Protein AF-A0A0A0BML0-F1 (afdb_monomer)

Sequence (213 aa):
PGTPSGPGASTGAGLATAAAASAPDTDTATADAGRHRRRRRRWLRGVGIATVTLLVLGLGASTVYLYRTTTAWQDRADTYLADARGIGGELATTRAELAGTEAELEGVRSQLATAQARIVELADEKAQLGDDREVQRQLADYQERVSDAAGQVALALDQCVQGQQQLIGYLESTVTDAAQYDPAELERFRTDVEALCQAATEANIALQRELSR

Radius of gyration: 74.45 Å; Cα contacts (8 Å, |Δi|>4): 33; chains: 1; bounding box: 112×28×213 Å

Secondary structure (DSSP, 8-state):
---------------------------SHHHHHHHHHHHHHHHHHHHHHHHHHHHHHHHHHHHHHHHHHHHHHHHHHHHHHHHHHHHHHHHHHHHHHHHHHHHHHHHHHHHHHHHHHHHHHHHHHHHHHHHHHHHHHHHHHHHHHHHHHHHHHHHHHHHHHHHHHHHHHHHHHHHHS-----HHHHHHHHHHHHHHHHHHHHHHHHHHHHHT-

Organism: NCBI:txid947969

Mean predicted aligned error: 18.46 Å

Structure (mmCIF, N/CA/C/O backbone):
data_AF-A0A0A0BML0-F1
#
_entry.id   AF-A0A0A0BML0-F1
#
loop_
_atom_site.group_PDB
_atom_site.id
_atom_site.type_symbol
_atom_site.label_atom_id
_atom_site.label_alt_id
_atom_site.label_comp_id
_atom_site.label_asym_id
_atom_site.label_entity_id
_atom_site.label_seq_id
_atom_site.pdbx_PDB_ins_code
_atom_site.Cartn_x
_atom_site.Cartn_y
_atom_site.Cartn_z
_atom_site.occupancy
_atom_site.B_iso_or_equiv
_atom_site.auth_seq_id
_atom_site.auth_comp_id
_atom_site.auth_asym_id
_atom_site.auth_atom_id
_atom_site.pdbx_PDB_model_num
ATOM 1 N N . PRO A 1 1 ? 0.141 2.810 -77.877 1.00 47.41 1 PRO A N 1
ATOM 2 C CA . PRO A 1 1 ? 0.302 4.278 -77.737 1.00 47.41 1 PRO A CA 1
ATOM 3 C C . PRO A 1 1 ? 1.793 4.641 -77.849 1.00 47.41 1 PRO A C 1
ATOM 5 O O . PRO A 1 1 ? 2.524 4.560 -76.876 1.00 47.41 1 PRO A O 1
ATOM 8 N N . GLY A 1 2 ? 2.359 4.780 -79.041 1.00 48.34 2 GLY A N 1
ATOM 9 C CA . GLY A 1 2 ? 2.090 5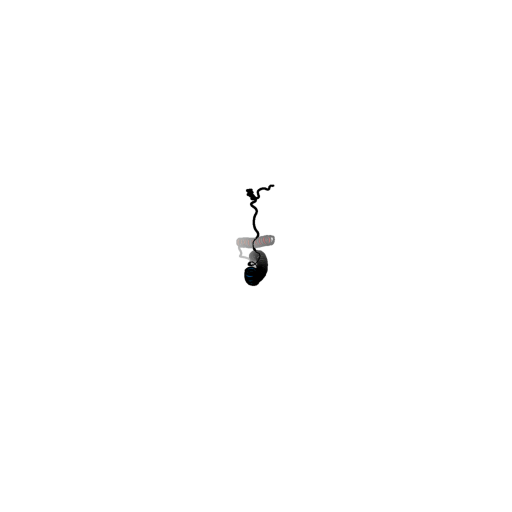.867 -79.976 1.00 48.34 2 GLY A CA 1
ATOM 10 C C . GLY A 1 2 ? 3.438 6.540 -80.265 1.00 48.34 2 GLY A C 1
ATOM 11 O O . GLY A 1 2 ? 3.826 7.466 -79.567 1.00 48.34 2 GLY A O 1
ATOM 12 N N . THR A 1 3 ? 4.183 6.007 -81.237 1.00 52.66 3 THR A N 1
ATOM 13 C CA . THR A 1 3 ? 5.167 6.767 -82.040 1.00 52.66 3 THR A CA 1
ATOM 14 C C . THR A 1 3 ? 4.396 7.837 -82.846 1.00 52.66 3 THR A C 1
ATOM 16 O O . THR A 1 3 ? 3.182 7.649 -82.987 1.00 52.66 3 THR A O 1
ATOM 19 N N . PRO A 1 4 ? 4.985 8.932 -83.395 1.00 56.31 4 PRO A N 1
ATOM 20 C CA . PRO A 1 4 ? 6.268 8.982 -84.126 1.00 56.31 4 PRO A CA 1
ATOM 21 C C . PRO A 1 4 ? 7.058 10.309 -83.959 1.00 56.31 4 PRO A C 1
ATOM 23 O O . PRO A 1 4 ? 6.596 11.258 -83.339 1.00 56.31 4 PRO A O 1
ATOM 26 N N . SER A 1 5 ? 8.296 10.443 -84.439 1.00 48.66 5 SER A N 1
ATOM 27 C CA . SER A 1 5 ? 8.663 11.133 -85.703 1.00 48.66 5 SER A CA 1
ATOM 28 C C . SER A 1 5 ? 10.074 11.702 -85.462 1.00 48.66 5 SER A C 1
ATOM 30 O O . SER A 1 5 ? 10.346 12.140 -84.353 1.00 48.66 5 SER A O 1
ATOM 32 N N . GLY A 1 6 ? 11.045 11.778 -86.361 1.00 39.88 6 GLY A N 1
ATOM 33 C CA . GLY A 1 6 ? 11.171 11.468 -87.774 1.00 39.88 6 GLY A CA 1
ATOM 34 C C . GLY A 1 6 ? 12.626 11.803 -88.184 1.00 39.88 6 GLY A C 1
ATOM 35 O O . GLY A 1 6 ? 13.313 12.524 -87.456 1.00 39.88 6 GLY A O 1
ATOM 36 N N . PRO A 1 7 ? 13.129 11.249 -89.298 1.00 52.22 7 PRO A N 1
ATOM 37 C CA . PRO A 1 7 ? 14.536 11.276 -89.684 1.00 52.22 7 PRO A CA 1
ATOM 38 C C . PRO A 1 7 ? 14.851 12.447 -90.628 1.00 52.22 7 PRO A C 1
ATOM 40 O O . PRO A 1 7 ? 14.083 12.748 -91.537 1.00 52.22 7 PRO A O 1
ATOM 43 N N . GLY A 1 8 ? 16.006 13.087 -90.442 1.00 40.59 8 GLY A N 1
ATOM 44 C CA . GLY A 1 8 ? 16.503 14.149 -91.320 1.00 40.59 8 GLY A CA 1
ATOM 45 C C . GLY A 1 8 ? 17.635 13.659 -92.215 1.00 40.59 8 GLY A C 1
ATOM 46 O O . GLY A 1 8 ? 18.800 13.899 -91.914 1.00 40.59 8 GLY A O 1
ATOM 47 N N . ALA A 1 9 ? 17.292 12.971 -93.303 1.00 44.12 9 ALA A N 1
ATOM 48 C CA . ALA A 1 9 ? 18.168 12.802 -94.456 1.00 44.12 9 ALA A CA 1
ATOM 49 C C . ALA A 1 9 ? 17.772 13.849 -95.505 1.00 44.12 9 ALA A C 1
ATOM 51 O O . ALA A 1 9 ? 16.617 13.881 -95.926 1.00 44.12 9 ALA A O 1
ATOM 52 N N . SER A 1 10 ? 18.711 14.689 -95.940 1.00 47.06 10 SER A N 1
ATOM 53 C CA . SER A 1 10 ? 18.547 15.507 -97.143 1.00 47.06 10 SER A CA 1
ATOM 54 C C . SER A 1 10 ? 19.699 15.250 -98.107 1.00 47.06 10 SER A C 1
ATOM 56 O O . SER A 1 10 ? 20.839 15.681 -97.950 1.00 47.06 10 SER A O 1
ATOM 58 N N . THR A 1 11 ? 19.337 14.468 -99.114 1.00 39.94 11 THR A N 1
ATOM 59 C CA . THR A 1 11 ? 20.067 14.139 -100.326 1.00 39.94 11 THR A CA 1
ATOM 60 C C . THR A 1 11 ? 20.034 15.350 -101.257 1.00 39.94 11 THR A C 1
ATOM 62 O O . THR A 1 11 ? 18.959 15.782 -101.667 1.00 39.94 11 THR A O 1
ATOM 65 N N . GLY A 1 12 ? 21.198 15.892 -101.609 1.00 40.69 12 GLY A N 1
ATOM 66 C CA . GLY A 1 12 ? 21.355 16.871 -102.685 1.00 40.69 12 GLY A CA 1
ATOM 67 C C . GLY A 1 12 ? 22.125 16.242 -103.838 1.00 40.69 12 GLY A C 1
ATOM 68 O O . GLY A 1 12 ? 23.350 16.202 -103.807 1.00 40.69 12 GLY A O 1
ATOM 69 N N . ALA A 1 13 ? 21.403 15.723 -104.832 1.00 38.00 13 ALA A N 1
ATOM 70 C CA . ALA A 1 13 ? 21.958 15.271 -106.101 1.00 38.00 13 ALA A CA 1
ATOM 71 C C . ALA A 1 13 ? 21.842 16.406 -107.129 1.00 38.00 13 ALA A C 1
ATOM 73 O O . ALA A 1 13 ? 20.739 16.835 -107.458 1.00 38.00 13 ALA A O 1
ATOM 74 N N . GLY A 1 14 ? 22.981 16.875 -107.636 1.00 40.72 14 GLY A N 1
ATOM 75 C CA . GLY A 1 14 ? 23.079 17.774 -108.783 1.00 40.72 14 GLY A CA 1
ATOM 76 C C . GLY A 1 14 ? 24.085 17.200 -109.774 1.00 40.72 14 GLY A C 1
ATOM 77 O O . GLY A 1 14 ? 25.282 17.181 -109.503 1.00 40.72 14 GLY A O 1
ATOM 78 N N . LEU A 1 15 ? 23.573 16.676 -110.887 1.00 42.38 15 LEU A N 1
ATOM 79 C CA . LEU A 1 15 ? 24.325 16.217 -112.055 1.00 42.38 15 LEU A CA 1
ATOM 80 C C . LEU A 1 15 ? 24.952 17.401 -112.800 1.00 42.38 15 LEU A C 1
ATOM 82 O O . LEU A 1 15 ? 24.238 18.356 -113.090 1.00 42.38 15 LEU A O 1
ATOM 86 N N . ALA A 1 16 ? 26.214 17.270 -113.220 1.00 38.81 16 ALA A N 1
ATOM 87 C CA . ALA A 1 16 ? 26.697 17.806 -114.497 1.00 38.81 16 ALA A CA 1
ATOM 88 C C . ALA A 1 16 ? 28.097 17.265 -114.861 1.00 38.81 16 ALA A C 1
ATOM 90 O O . ALA A 1 16 ? 29.104 17.635 -114.270 1.00 38.81 16 ALA A O 1
ATOM 91 N N . THR A 1 17 ? 28.091 16.425 -115.897 1.00 42.03 17 THR A N 1
ATOM 92 C CA . THR A 1 17 ? 28.987 16.469 -117.066 1.00 42.03 17 THR A CA 1
ATOM 93 C C . THR A 1 17 ? 30.457 16.057 -116.918 1.00 42.03 17 THR A C 1
ATOM 95 O O . THR A 1 17 ? 31.302 16.746 -116.357 1.00 42.03 17 THR A O 1
ATOM 98 N N . ALA A 1 18 ? 30.757 14.926 -117.563 1.00 40.25 18 ALA A N 1
ATOM 99 C CA . ALA A 1 18 ? 32.086 14.417 -117.845 1.00 40.25 18 ALA A CA 1
ATOM 100 C C . ALA A 1 18 ? 32.871 15.348 -118.784 1.00 40.25 18 ALA A C 1
ATOM 102 O O . ALA A 1 18 ? 32.402 15.687 -119.870 1.00 40.25 18 ALA A O 1
ATOM 103 N N . ALA A 1 19 ? 34.103 15.666 -118.391 1.00 39.72 19 ALA A N 1
ATOM 104 C CA . ALA A 1 19 ? 35.158 16.120 -119.282 1.00 39.72 19 ALA A CA 1
ATOM 105 C C . ALA A 1 19 ? 36.378 15.223 -119.041 1.00 39.72 19 ALA A C 1
ATOM 107 O O . ALA A 1 19 ? 36.942 15.181 -117.949 1.00 39.72 19 ALA A O 1
ATOM 108 N N . ALA A 1 20 ? 36.723 14.445 -120.062 1.00 42.28 20 ALA A N 1
ATOM 109 C CA . ALA A 1 20 ? 37.958 13.688 -120.126 1.00 42.28 20 ALA A CA 1
ATOM 110 C C . ALA A 1 20 ? 39.157 14.645 -120.122 1.00 42.28 20 ALA A C 1
ATOM 112 O O . ALA A 1 20 ? 39.119 15.644 -120.836 1.00 42.28 20 ALA A O 1
ATOM 113 N N . ALA A 1 21 ? 40.211 14.311 -119.374 1.00 39.31 21 ALA A N 1
ATOM 114 C CA . ALA A 1 21 ? 41.584 14.218 -119.880 1.00 39.31 21 ALA A CA 1
ATOM 115 C C . ALA A 1 21 ? 42.611 14.160 -118.734 1.00 39.31 21 ALA A C 1
ATOM 117 O O . ALA A 1 21 ? 42.537 14.913 -117.768 1.00 39.31 21 ALA A O 1
ATOM 118 N N . SER A 1 22 ? 43.616 13.312 -118.960 1.00 42.50 22 SER A N 1
ATOM 119 C CA . SER A 1 22 ? 44.992 13.428 -118.462 1.00 42.50 22 SER A CA 1
ATOM 120 C C . SER A 1 22 ? 45.279 12.976 -117.029 1.00 42.50 22 SER A C 1
ATOM 122 O O . SER A 1 22 ? 45.074 13.693 -116.056 1.00 42.50 22 SER A O 1
ATOM 124 N N . ALA A 1 23 ? 45.880 11.788 -116.939 1.00 53.78 23 ALA A N 1
ATOM 125 C CA . ALA A 1 23 ? 46.749 11.407 -115.836 1.00 53.78 23 ALA A CA 1
ATOM 126 C C . ALA A 1 23 ? 48.014 12.286 -115.823 1.00 53.78 23 ALA A C 1
ATOM 128 O O . ALA A 1 23 ? 48.617 12.486 -116.880 1.00 53.78 23 ALA A O 1
ATOM 129 N N . PRO A 1 24 ? 48.447 12.730 -114.633 1.00 50.50 24 PRO A N 1
ATOM 130 C CA . PRO A 1 24 ? 49.864 12.883 -114.355 1.00 50.50 24 PRO A CA 1
ATOM 131 C C . PRO A 1 24 ? 50.265 12.141 -113.071 1.00 50.50 24 PRO A C 1
ATOM 133 O O . PRO A 1 24 ? 49.656 12.286 -112.012 1.00 50.50 24 PRO A O 1
ATOM 136 N N . ASP A 1 25 ? 51.312 11.338 -113.215 1.00 48.00 25 ASP A N 1
ATOM 137 C CA . ASP A 1 25 ? 52.417 11.164 -112.275 1.00 48.00 25 ASP A CA 1
ATOM 138 C C . ASP A 1 25 ? 52.070 10.976 -110.791 1.00 48.00 25 ASP A C 1
ATOM 140 O O . ASP A 1 25 ? 52.152 11.863 -109.936 1.00 48.00 25 ASP A O 1
ATOM 144 N N . THR A 1 26 ? 51.802 9.716 -110.463 1.00 53.41 26 THR A N 1
ATOM 145 C CA . THR A 1 26 ? 52.057 9.148 -109.143 1.00 53.41 26 THR A CA 1
ATOM 146 C C . THR A 1 26 ? 53.556 9.168 -108.847 1.00 53.41 26 THR A C 1
ATOM 148 O O . THR A 1 26 ? 54.212 8.175 -109.118 1.00 53.41 26 THR A O 1
ATOM 151 N N . ASP A 1 27 ? 54.108 10.248 -108.284 1.00 48.66 27 ASP A N 1
ATOM 152 C CA . ASP A 1 27 ? 55.450 10.159 -107.667 1.00 48.66 27 ASP A CA 1
ATOM 153 C C . ASP A 1 27 ? 55.781 11.190 -106.569 1.00 48.66 27 ASP A C 1
ATOM 155 O O . ASP A 1 27 ? 56.935 11.393 -106.196 1.00 48.66 27 ASP A O 1
ATOM 159 N N . THR A 1 28 ? 54.769 11.795 -105.934 1.00 51.06 28 THR A N 1
ATOM 160 C CA . THR A 1 28 ? 54.978 12.629 -104.724 1.00 51.06 28 THR A CA 1
ATOM 161 C C . THR A 1 28 ? 54.150 12.219 -103.496 1.00 51.06 28 THR A C 1
ATOM 163 O O . THR A 1 28 ? 54.322 12.782 -102.415 1.00 51.06 28 THR A O 1
ATOM 166 N N . ALA A 1 29 ? 53.322 11.169 -103.583 1.00 49.88 29 ALA A N 1
ATOM 167 C CA . ALA A 1 29 ? 52.456 10.721 -102.479 1.00 49.88 29 ALA A CA 1
ATOM 168 C C . ALA A 1 29 ? 53.185 9.942 -101.355 1.00 49.88 29 ALA A C 1
ATOM 170 O O . ALA A 1 29 ? 52.664 9.786 -100.247 1.00 49.88 29 ALA A O 1
ATOM 171 N N . THR A 1 30 ? 54.396 9.442 -101.599 1.00 52.25 30 THR A N 1
ATOM 172 C CA . THR A 1 30 ? 55.096 8.513 -100.692 1.00 52.25 30 THR A CA 1
ATOM 173 C C . THR A 1 30 ? 55.893 9.204 -99.581 1.00 52.25 30 THR A C 1
ATOM 175 O O . THR A 1 30 ? 55.994 8.655 -98.479 1.00 52.25 30 THR A O 1
ATOM 178 N N . ALA A 1 31 ? 56.387 10.429 -99.793 1.00 50.28 31 ALA A N 1
ATOM 179 C CA . ALA A 1 31 ? 57.159 11.158 -98.778 1.00 50.28 31 ALA A CA 1
ATOM 180 C C . ALA A 1 31 ? 56.281 11.792 -97.676 1.00 50.28 31 ALA A C 1
ATOM 182 O O . ALA A 1 31 ? 56.714 11.905 -96.523 1.00 50.28 31 ALA A O 1
ATOM 183 N N . ASP A 1 32 ? 55.034 12.162 -97.986 1.00 51.75 32 ASP A N 1
ATOM 184 C CA . ASP A 1 32 ? 54.113 12.765 -97.011 1.00 51.75 32 ASP A CA 1
ATOM 185 C C . ASP A 1 32 ? 53.349 11.706 -96.188 1.00 51.75 32 ASP A C 1
ATOM 187 O O . ASP A 1 32 ? 53.198 11.811 -94.963 1.00 51.75 32 ASP A O 1
ATOM 191 N N . ALA A 1 33 ? 53.001 10.573 -96.811 1.00 54.25 33 ALA A N 1
ATOM 192 C CA . ALA A 1 33 ? 52.350 9.439 -96.148 1.00 54.25 33 ALA A CA 1
ATOM 193 C C . ALA A 1 33 ? 53.160 8.874 -94.955 1.00 54.25 33 ALA A C 1
ATOM 195 O O . ALA A 1 33 ? 52.586 8.416 -93.957 1.00 54.25 33 ALA A O 1
ATOM 196 N N . GLY A 1 34 ? 54.497 8.938 -95.013 1.00 53.09 34 GLY A N 1
ATOM 197 C CA . GLY A 1 34 ? 55.396 8.503 -93.937 1.00 53.09 34 GLY A CA 1
ATOM 198 C C . GLY A 1 34 ? 55.381 9.414 -92.700 1.00 53.09 34 GLY A C 1
ATOM 199 O O . GLY A 1 34 ? 55.384 8.920 -91.563 1.00 53.09 34 GLY A O 1
ATOM 200 N N . ARG A 1 35 ? 55.296 10.739 -92.896 1.00 55.47 35 ARG A N 1
ATOM 201 C CA . ARG A 1 35 ? 55.183 11.728 -91.806 1.00 55.47 35 ARG A CA 1
ATOM 202 C C . ARG A 1 35 ? 53.806 11.670 -91.145 1.00 55.47 35 ARG A C 1
ATOM 204 O O . ARG A 1 35 ? 53.724 11.633 -89.912 1.00 55.47 35 ARG A O 1
ATOM 211 N N . HIS A 1 36 ? 52.743 11.511 -91.933 1.00 56.38 36 HIS A N 1
ATOM 212 C CA . HIS A 1 36 ? 51.386 11.310 -91.421 1.00 56.38 36 HIS A CA 1
ATOM 213 C C . HIS A 1 36 ? 51.228 10.007 -90.618 1.00 56.38 36 HIS A C 1
ATOM 215 O O . HIS A 1 36 ? 50.627 10.023 -89.542 1.00 56.38 36 HIS A O 1
ATOM 221 N N . ARG A 1 37 ? 51.828 8.885 -91.048 1.00 60.75 37 ARG A N 1
ATOM 222 C CA . ARG A 1 37 ? 51.784 7.609 -90.298 1.00 60.75 37 ARG A CA 1
ATOM 223 C C . ARG A 1 37 ? 52.511 7.671 -88.949 1.00 60.75 37 ARG A C 1
ATOM 225 O O . ARG A 1 37 ? 52.000 7.135 -87.961 1.00 60.75 37 ARG A O 1
ATOM 232 N N . ARG A 1 38 ? 53.670 8.339 -88.864 1.00 61.19 38 ARG A N 1
ATOM 233 C CA . ARG A 1 38 ? 54.404 8.516 -87.592 1.00 61.19 38 ARG A CA 1
ATOM 234 C C . ARG A 1 38 ? 53.675 9.466 -86.636 1.00 61.19 38 ARG A C 1
ATOM 236 O O . ARG A 1 38 ? 53.588 9.167 -85.444 1.00 61.19 38 ARG A O 1
ATOM 243 N N . ARG A 1 39 ? 53.086 10.554 -87.148 1.00 63.03 39 ARG A N 1
ATOM 244 C CA . ARG A 1 39 ? 52.257 11.488 -86.364 1.00 63.03 39 ARG A CA 1
ATOM 245 C C . ARG A 1 39 ? 50.973 10.818 -85.855 1.00 63.03 39 ARG A C 1
ATOM 247 O O . ARG A 1 39 ? 50.648 10.958 -84.680 1.00 63.03 39 ARG A O 1
ATOM 254 N N . ARG A 1 40 ? 50.325 9.984 -86.679 1.00 69.69 40 ARG A N 1
ATOM 255 C CA . ARG A 1 40 ? 49.140 9.189 -86.305 1.00 69.69 40 ARG A CA 1
ATOM 256 C C . ARG A 1 40 ? 49.439 8.141 -85.228 1.00 69.69 40 ARG A C 1
ATOM 258 O O . ARG A 1 40 ? 48.656 8.005 -84.298 1.00 69.69 40 ARG A O 1
ATOM 265 N N . ARG A 1 41 ? 50.583 7.444 -85.283 1.00 71.88 41 ARG A N 1
ATOM 266 C CA . ARG A 1 41 ? 50.994 6.501 -84.216 1.00 71.88 41 ARG A CA 1
ATOM 267 C C . ARG A 1 41 ? 51.290 7.196 -82.884 1.00 71.88 41 ARG A C 1
ATOM 269 O O . ARG A 1 41 ? 50.960 6.646 -81.840 1.00 71.88 41 ARG A O 1
ATOM 276 N N . ARG A 1 42 ? 51.893 8.391 -82.903 1.00 76.69 42 ARG A N 1
ATOM 277 C CA . ARG A 1 42 ? 52.110 9.196 -81.685 1.00 76.69 42 ARG A CA 1
ATOM 278 C C . ARG A 1 42 ? 50.789 9.710 -81.106 1.00 76.69 42 ARG A C 1
ATOM 280 O O . ARG A 1 42 ? 50.604 9.634 -79.900 1.00 76.69 42 ARG A O 1
ATOM 287 N N . TRP A 1 43 ? 49.858 10.134 -81.960 1.00 80.44 43 TRP A N 1
ATOM 288 C CA . TRP A 1 43 ? 48.520 10.557 -81.542 1.00 80.44 43 TRP A CA 1
ATOM 289 C C . TRP A 1 43 ? 47.708 9.407 -80.929 1.00 80.44 43 TRP A C 1
ATOM 291 O O . TRP A 1 43 ? 47.194 9.556 -79.830 1.00 80.44 43 TRP A O 1
ATOM 301 N N . LEU A 1 44 ? 47.691 8.226 -81.560 1.00 83.06 44 LEU A N 1
ATOM 302 C CA . LEU A 1 44 ? 47.011 7.038 -81.020 1.00 83.06 44 LEU A CA 1
ATOM 303 C C . LEU A 1 44 ? 47.584 6.588 -79.666 1.00 83.06 44 LEU A C 1
ATOM 305 O O . LEU A 1 44 ? 46.828 6.190 -78.787 1.00 83.06 44 LEU A O 1
ATOM 309 N N . ARG A 1 45 ? 48.907 6.683 -79.466 1.00 84.88 45 ARG A N 1
ATOM 310 C CA . ARG A 1 45 ? 49.528 6.426 -78.154 1.00 84.88 45 ARG A CA 1
ATOM 311 C C . ARG A 1 45 ? 49.132 7.475 -77.118 1.00 84.88 45 ARG A C 1
ATOM 313 O O . ARG A 1 45 ? 48.846 7.106 -75.988 1.00 84.88 45 ARG A O 1
ATOM 320 N N . GLY A 1 46 ? 49.081 8.751 -77.505 1.00 86.38 46 GLY A N 1
ATOM 321 C CA . GLY A 1 46 ? 48.602 9.831 -76.640 1.00 86.38 46 GLY A CA 1
ATOM 322 C C . GLY A 1 46 ? 47.150 9.625 -76.207 1.00 86.38 46 GLY A C 1
ATOM 323 O O . GLY A 1 46 ? 46.856 9.723 -75.022 1.00 86.38 46 GLY A O 1
ATOM 324 N N . VAL A 1 47 ? 46.269 9.248 -77.141 1.00 89.50 47 VAL A N 1
ATOM 325 C CA . VAL A 1 47 ? 44.867 8.908 -76.850 1.00 89.50 47 VAL A CA 1
ATOM 326 C C . VAL A 1 47 ? 44.781 7.698 -75.923 1.00 89.50 47 VAL A C 1
ATOM 328 O O . VAL A 1 47 ? 44.072 7.767 -74.929 1.00 89.50 47 VAL A O 1
ATOM 331 N N . GLY A 1 48 ? 45.543 6.631 -76.190 1.00 91.00 48 GLY A N 1
ATOM 332 C CA . GLY A 1 48 ? 45.574 5.437 -75.340 1.00 91.00 48 GLY A CA 1
ATOM 333 C C . GLY A 1 48 ? 46.000 5.743 -73.902 1.00 91.00 48 GLY A C 1
ATOM 334 O O . GLY A 1 48 ? 45.317 5.348 -72.957 1.00 91.00 48 GLY A O 1
ATOM 335 N N . ILE A 1 49 ? 47.084 6.507 -73.731 1.00 91.50 49 ILE A N 1
ATOM 336 C CA . ILE A 1 49 ? 47.551 6.945 -72.409 1.00 91.50 49 ILE A CA 1
ATOM 337 C C . ILE A 1 49 ? 46.480 7.802 -71.730 1.00 91.50 49 ILE A C 1
ATOM 339 O O . ILE A 1 49 ? 46.14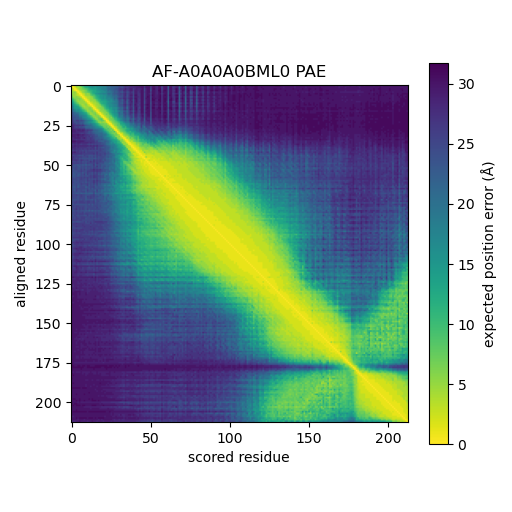2 7.519 -70.587 1.00 91.50 49 ILE A O 1
ATOM 343 N N . ALA A 1 50 ? 45.890 8.771 -72.439 1.00 92.81 50 ALA A N 1
ATOM 344 C CA . ALA A 1 50 ? 44.833 9.625 -71.900 1.00 92.81 50 ALA A CA 1
ATOM 345 C C . ALA A 1 50 ? 43.616 8.809 -71.430 1.00 92.81 50 ALA A C 1
ATOM 347 O O . ALA A 1 50 ? 43.131 9.009 -70.316 1.00 92.81 50 ALA A O 1
ATOM 348 N N . THR A 1 51 ? 43.159 7.837 -72.227 1.00 93.75 51 THR A N 1
ATOM 349 C CA . THR A 1 51 ? 42.050 6.953 -71.843 1.00 93.75 51 THR A CA 1
ATOM 350 C C . THR A 1 51 ? 42.379 6.104 -70.621 1.00 93.75 51 THR A C 1
ATOM 352 O O . THR A 1 51 ? 41.552 6.016 -69.720 1.00 93.75 51 THR A O 1
ATOM 355 N N . VAL A 1 52 ? 43.587 5.533 -70.538 1.00 95.25 52 VAL A N 1
ATOM 356 C CA . VAL A 1 52 ? 44.011 4.736 -69.375 1.00 95.25 52 VAL A CA 1
ATOM 357 C C . VAL A 1 52 ? 44.104 5.610 -68.128 1.00 95.25 52 VAL A C 1
ATOM 359 O O . VAL A 1 52 ? 43.591 5.221 -67.083 1.00 95.25 52 VAL A O 1
ATOM 362 N N . THR A 1 53 ? 44.684 6.810 -68.225 1.00 94.12 53 THR A N 1
ATOM 363 C CA . THR A 1 53 ? 44.750 7.736 -67.086 1.00 94.12 53 THR A CA 1
ATOM 364 C C . THR A 1 53 ? 43.363 8.127 -66.587 1.00 94.12 53 THR A C 1
ATOM 366 O O . THR A 1 53 ? 43.140 8.162 -65.381 1.00 94.12 53 THR A O 1
ATOM 369 N N . LEU A 1 54 ? 42.408 8.355 -67.491 1.00 95.38 54 LEU A N 1
ATOM 370 C CA . LEU A 1 54 ? 41.040 8.719 -67.127 1.00 95.38 54 LEU A CA 1
ATOM 371 C C . LEU A 1 54 ? 40.309 7.542 -66.461 1.00 95.38 54 LEU A C 1
ATOM 373 O O . LEU A 1 54 ? 39.618 7.737 -65.465 1.00 95.38 54 LEU A O 1
ATOM 377 N N . LEU A 1 55 ? 40.536 6.315 -66.941 1.00 95.75 55 LEU A N 1
ATOM 378 C CA . LEU A 1 55 ? 40.018 5.089 -66.326 1.00 95.75 55 LEU A CA 1
ATOM 379 C C . LEU A 1 55 ? 40.567 4.876 -64.911 1.00 95.75 55 LEU A C 1
ATOM 381 O O . LEU A 1 55 ? 39.796 4.600 -63.997 1.00 95.75 55 LEU A O 1
ATOM 385 N N . VAL A 1 56 ? 41.878 5.051 -64.714 1.00 95.81 56 VAL A N 1
ATOM 386 C CA . VAL A 1 56 ? 42.521 4.923 -63.395 1.00 95.81 56 VAL A CA 1
ATOM 387 C C . VAL A 1 56 ? 41.992 5.979 -62.423 1.00 95.81 56 VAL A C 1
ATOM 389 O O . VAL A 1 56 ? 41.670 5.649 -61.283 1.00 95.81 56 VAL A O 1
ATOM 392 N N . LEU A 1 57 ? 41.840 7.230 -62.870 1.00 96.00 57 LEU A N 1
ATOM 393 C CA . LEU A 1 57 ? 41.257 8.294 -62.049 1.00 96.00 57 LEU A CA 1
ATOM 394 C C . LEU A 1 57 ? 39.790 8.010 -61.701 1.00 96.00 57 LEU A C 1
ATOM 396 O O . LEU A 1 57 ? 39.393 8.201 -60.553 1.00 96.00 57 LEU A O 1
ATOM 400 N N . GLY A 1 58 ? 39.006 7.507 -62.658 1.00 95.69 58 GLY A N 1
ATOM 401 C CA . GLY A 1 58 ? 37.621 7.096 -62.432 1.00 95.69 58 GLY A CA 1
ATOM 402 C C . GLY A 1 58 ? 37.506 5.979 -61.393 1.00 95.69 58 GLY A C 1
ATOM 403 O O . GLY A 1 58 ? 36.720 6.103 -60.456 1.00 95.69 58 GLY A O 1
ATOM 404 N N . LEU A 1 59 ? 38.336 4.935 -61.507 1.00 95.88 59 LEU A N 1
ATOM 405 C CA . LEU A 1 59 ? 38.363 3.814 -60.560 1.00 95.88 59 LEU A CA 1
ATOM 406 C C . LEU A 1 59 ? 38.810 4.254 -59.157 1.00 95.88 59 LEU A C 1
ATOM 408 O O . LEU A 1 59 ? 38.259 3.812 -58.147 1.00 95.88 59 LEU A O 1
ATOM 412 N N . GLY A 1 60 ? 39.808 5.138 -59.086 1.00 95.50 60 GLY A N 1
ATOM 413 C CA . GLY A 1 60 ? 40.267 5.717 -57.826 1.00 95.50 60 GLY A CA 1
ATOM 414 C C . GLY A 1 60 ? 39.158 6.519 -57.147 1.00 95.50 60 GLY A C 1
ATOM 415 O O . GLY A 1 60 ? 38.854 6.287 -55.977 1.00 95.50 60 GLY A O 1
ATOM 416 N N . ALA A 1 61 ? 38.491 7.401 -57.897 1.00 95.25 61 ALA A N 1
ATOM 417 C CA . ALA A 1 61 ? 37.384 8.206 -57.390 1.00 95.25 61 ALA A CA 1
ATOM 418 C C . ALA A 1 61 ? 36.201 7.344 -56.919 1.00 95.25 61 ALA A C 1
ATOM 420 O O . ALA A 1 61 ? 35.669 7.584 -55.834 1.00 95.25 61 ALA A O 1
ATOM 421 N N . SER A 1 62 ? 35.818 6.309 -57.679 1.00 94.88 62 SER A N 1
ATOM 422 C CA . SER A 1 62 ? 34.732 5.405 -57.284 1.00 94.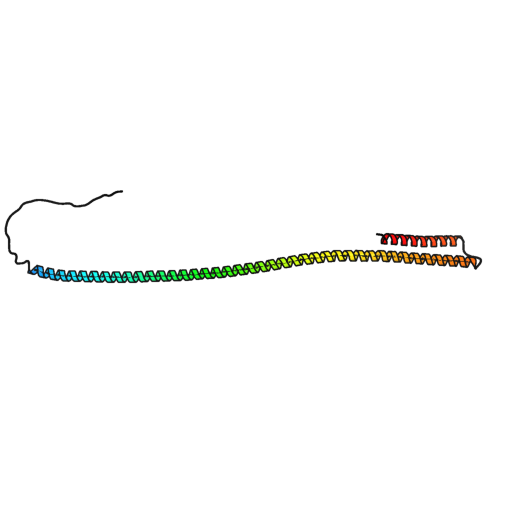88 62 SER A CA 1
ATOM 423 C C . SER A 1 62 ? 35.073 4.611 -56.027 1.00 94.88 62 SER A C 1
ATOM 425 O O . SER A 1 62 ? 34.225 4.458 -55.154 1.00 94.88 62 SER A O 1
ATOM 427 N N . THR A 1 63 ? 36.320 4.151 -55.898 1.00 96.12 63 THR A N 1
ATOM 428 C CA . THR A 1 63 ? 36.778 3.412 -54.713 1.00 96.12 63 THR A CA 1
ATOM 429 C C . THR A 1 63 ? 36.730 4.295 -53.467 1.00 96.12 63 THR A C 1
ATOM 431 O O . THR A 1 63 ? 36.191 3.884 -52.444 1.00 96.12 63 THR A O 1
ATOM 434 N N . VAL A 1 64 ? 37.211 5.541 -53.561 1.00 96.69 64 VAL A N 1
ATOM 435 C CA . VAL A 1 64 ? 37.147 6.510 -52.453 1.00 96.69 64 VAL A CA 1
ATOM 436 C C . VAL A 1 64 ? 35.701 6.843 -52.083 1.00 96.69 64 VAL A C 1
ATOM 438 O O . VAL A 1 64 ? 35.375 6.927 -50.899 1.00 96.69 64 VAL A O 1
ATOM 441 N N . TYR A 1 65 ? 34.823 7.017 -53.074 1.00 96.69 65 TYR A N 1
ATOM 442 C CA . TYR A 1 65 ? 33.405 7.274 -52.831 1.00 96.69 65 TYR A CA 1
ATOM 443 C C . TYR A 1 65 ? 32.731 6.103 -52.107 1.00 96.69 65 TYR A C 1
ATOM 445 O O . TYR A 1 65 ? 32.113 6.319 -51.067 1.00 96.69 65 TYR A O 1
ATOM 453 N N . LEU A 1 66 ? 32.901 4.872 -52.603 1.00 97.00 66 LEU A N 1
ATOM 454 C CA . LEU A 1 66 ? 32.343 3.666 -51.982 1.00 97.00 66 LEU A CA 1
ATOM 455 C C . LEU A 1 66 ? 32.886 3.436 -50.573 1.00 97.00 66 LEU A C 1
ATOM 457 O O . LEU A 1 66 ? 32.140 3.025 -49.688 1.00 97.00 66 LEU A O 1
ATOM 461 N N . TYR A 1 67 ? 34.167 3.731 -50.347 1.00 97.50 67 TYR A N 1
ATOM 462 C CA . TYR A 1 67 ? 34.752 3.666 -49.015 1.00 97.50 67 TYR A CA 1
ATOM 463 C C . TYR A 1 67 ? 34.049 4.641 -48.065 1.00 97.50 67 TYR A C 1
ATOM 465 O O . TYR A 1 67 ? 33.554 4.224 -47.024 1.00 97.50 67 TYR A O 1
ATOM 473 N N . ARG A 1 68 ? 33.906 5.916 -48.455 1.00 97.31 68 ARG A N 1
ATOM 474 C CA . ARG A 1 68 ? 33.234 6.932 -47.627 1.00 97.31 68 ARG A CA 1
ATOM 475 C C . ARG A 1 68 ? 31.765 6.628 -47.366 1.00 97.31 68 ARG A C 1
ATOM 477 O O . ARG A 1 68 ? 31.269 6.905 -46.278 1.00 97.31 68 ARG A O 1
ATOM 484 N N . THR A 1 69 ? 31.046 6.107 -48.357 1.00 97.00 69 THR A N 1
ATOM 485 C CA . THR A 1 69 ? 29.646 5.728 -48.147 1.00 97.00 69 THR A CA 1
ATOM 486 C C . THR A 1 69 ? 29.551 4.530 -47.215 1.00 97.00 69 THR A C 1
ATOM 488 O O . THR A 1 69 ? 28.730 4.559 -46.306 1.00 97.00 69 THR A O 1
ATOM 491 N N . THR A 1 70 ? 30.414 3.525 -47.382 1.00 96.44 70 THR A N 1
ATOM 492 C CA . THR A 1 70 ? 30.458 2.340 -46.513 1.00 96.44 70 THR A CA 1
ATOM 493 C C . THR A 1 70 ? 30.761 2.719 -45.068 1.00 96.44 70 THR A C 1
ATOM 495 O O . THR A 1 70 ? 30.027 2.294 -44.181 1.00 96.44 70 THR A O 1
ATOM 498 N N . THR A 1 71 ? 31.762 3.570 -44.822 1.00 96.81 71 THR A N 1
ATOM 499 C CA . THR A 1 71 ? 32.075 4.036 -43.461 1.00 96.81 71 THR A CA 1
ATOM 500 C C . THR A 1 71 ? 30.913 4.825 -42.866 1.00 96.81 71 THR A C 1
ATOM 502 O O . THR A 1 71 ? 30.492 4.546 -41.754 1.00 96.81 71 THR A O 1
ATOM 505 N N . ALA A 1 72 ? 30.291 5.725 -43.637 1.00 96.56 72 ALA A N 1
ATOM 506 C CA . ALA A 1 72 ? 29.130 6.474 -43.159 1.00 96.56 72 ALA A CA 1
ATOM 507 C C . ALA A 1 72 ? 27.918 5.575 -42.845 1.00 96.56 72 ALA A C 1
ATOM 509 O O . ALA A 1 72 ? 27.099 5.913 -41.993 1.00 96.56 72 ALA A O 1
ATOM 510 N N . TRP A 1 73 ? 27.759 4.449 -43.546 1.00 96.94 73 TRP A N 1
ATOM 511 C CA . TRP A 1 73 ? 26.733 3.455 -43.224 1.00 96.94 73 TRP A CA 1
ATOM 512 C C . TRP A 1 73 ? 27.067 2.663 -41.960 1.00 96.94 73 TRP A C 1
ATOM 514 O O . TRP A 1 73 ? 26.159 2.418 -41.170 1.00 96.94 73 TRP A O 1
ATOM 524 N N . GLN A 1 74 ? 28.336 2.306 -41.755 1.00 97.38 74 GLN A N 1
ATOM 525 C CA . GLN A 1 74 ? 28.804 1.646 -40.533 1.00 97.38 74 GLN A CA 1
ATOM 526 C C . GLN A 1 74 ? 28.591 2.542 -39.310 1.00 97.38 74 GLN A C 1
ATOM 528 O O . GLN A 1 74 ? 27.932 2.113 -38.369 1.00 97.38 74 GLN A O 1
ATOM 533 N N . ASP A 1 75 ? 28.995 3.813 -39.383 1.00 97.69 75 ASP A N 1
ATOM 534 C CA . ASP A 1 75 ? 28.818 4.772 -38.286 1.00 97.69 75 ASP A CA 1
ATOM 535 C C . ASP A 1 75 ? 27.336 4.928 -37.894 1.00 97.69 75 ASP A C 1
ATOM 537 O O . ASP A 1 75 ? 26.981 4.954 -36.712 1.00 97.69 75 ASP A O 1
ATOM 541 N N . ARG A 1 76 ? 26.430 4.984 -38.884 1.00 97.12 76 ARG A N 1
ATOM 542 C CA . ARG A 1 76 ? 24.981 5.037 -38.621 1.00 97.12 76 ARG A CA 1
ATOM 543 C C . ARG A 1 76 ? 24.460 3.746 -38.002 1.00 97.12 76 ARG A C 1
ATOM 545 O O . ARG A 1 76 ? 23.625 3.812 -37.107 1.00 97.12 76 ARG A O 1
ATOM 552 N N . ALA A 1 77 ? 24.919 2.591 -38.480 1.00 97.69 77 ALA A N 1
ATOM 553 C CA . ALA A 1 77 ? 24.518 1.302 -37.931 1.00 97.69 77 ALA A CA 1
ATOM 554 C C . ALA A 1 77 ? 24.951 1.168 -36.464 1.00 97.69 77 ALA A C 1
ATOM 556 O O . ALA A 1 77 ? 24.145 0.756 -35.631 1.00 97.69 77 ALA A O 1
ATOM 557 N N . ASP A 1 78 ? 26.172 1.591 -36.138 1.00 98.12 78 ASP A N 1
ATOM 558 C CA . ASP A 1 78 ? 26.679 1.605 -34.766 1.00 98.12 78 ASP A CA 1
ATOM 559 C C . ASP A 1 78 ? 25.887 2.568 -33.880 1.00 98.12 78 ASP A C 1
ATOM 561 O O . ASP A 1 78 ? 25.518 2.203 -32.763 1.00 98.12 78 ASP A O 1
ATOM 565 N N . THR A 1 79 ? 25.538 3.750 -34.399 1.00 98.06 79 THR A N 1
ATOM 566 C CA . THR A 1 79 ? 24.672 4.709 -33.693 1.00 98.06 79 THR A CA 1
ATOM 567 C C . THR A 1 79 ? 23.301 4.100 -33.394 1.00 98.06 79 THR A C 1
ATOM 569 O O . THR A 1 79 ? 22.880 4.080 -32.243 1.00 98.06 79 THR A O 1
ATOM 572 N N . TYR A 1 80 ? 22.633 3.501 -34.386 1.00 97.88 80 TYR A N 1
ATOM 573 C CA . TYR A 1 80 ? 21.332 2.863 -34.166 1.00 97.88 80 TYR A CA 1
ATOM 574 C C . TYR A 1 80 ? 21.399 1.686 -33.195 1.00 97.88 80 TYR A C 1
ATOM 576 O O . TYR A 1 80 ? 20.476 1.479 -32.411 1.00 97.88 80 TYR A O 1
ATOM 584 N N . LEU A 1 81 ? 22.479 0.905 -33.230 1.00 98.25 81 LEU A N 1
ATOM 585 C CA . LEU A 1 81 ? 22.689 -0.179 -32.278 1.00 98.25 81 LEU A CA 1
ATOM 586 C C . LEU A 1 81 ? 22.938 0.351 -30.861 1.00 98.25 81 LEU A C 1
ATOM 588 O O . LEU A 1 81 ? 22.502 -0.280 -29.899 1.00 98.25 81 LEU A O 1
ATOM 592 N N . ALA A 1 82 ? 23.639 1.475 -30.714 1.00 98.19 82 ALA A N 1
ATOM 593 C CA . ALA A 1 82 ? 23.822 2.138 -29.429 1.00 98.19 82 ALA A CA 1
ATOM 594 C C . ALA A 1 82 ? 22.485 2.674 -28.895 1.00 98.19 82 ALA A C 1
ATOM 596 O O . ALA A 1 82 ? 22.124 2.348 -27.766 1.00 98.19 82 ALA A O 1
ATOM 597 N N . ASP A 1 83 ? 21.713 3.376 -29.725 1.00 98.12 83 ASP A N 1
ATOM 598 C CA . ASP A 1 83 ? 20.397 3.916 -29.366 1.00 98.12 83 ASP A CA 1
ATOM 599 C C . ASP A 1 83 ? 19.411 2.803 -28.999 1.00 98.12 83 ASP A C 1
ATOM 601 O O . ASP A 1 83 ? 18.742 2.871 -27.971 1.00 98.12 83 ASP A O 1
ATOM 605 N N . ALA A 1 84 ? 19.355 1.727 -29.790 1.00 96.88 84 ALA A N 1
ATOM 606 C CA . ALA A 1 84 ? 18.488 0.586 -29.512 1.00 96.88 84 ALA A CA 1
ATOM 607 C C . ALA A 1 84 ? 18.843 -0.095 -28.180 1.00 96.88 84 ALA A C 1
ATOM 609 O O . ALA A 1 84 ? 17.949 -0.500 -27.436 1.00 96.88 84 ALA A O 1
ATOM 610 N N . ARG A 1 85 ? 20.138 -0.205 -27.853 1.00 97.81 85 ARG A N 1
ATOM 611 C CA . ARG A 1 85 ? 20.584 -0.712 -26.545 1.00 97.81 85 ARG A CA 1
ATOM 612 C C . ARG A 1 85 ? 20.264 0.267 -25.417 1.00 97.81 85 ARG A C 1
ATOM 614 O O . ARG A 1 85 ? 19.860 -0.192 -24.354 1.00 97.81 85 ARG A O 1
ATOM 621 N N . GLY A 1 86 ? 20.403 1.571 -25.654 1.00 98.25 86 GLY A N 1
ATOM 622 C CA . GLY A 1 86 ? 20.038 2.628 -24.709 1.00 98.25 86 GLY A CA 1
ATOM 623 C C . GLY A 1 86 ? 18.555 2.572 -24.350 1.00 98.25 86 GLY A C 1
ATOM 624 O O . GLY A 1 86 ? 18.218 2.354 -23.191 1.00 98.25 86 GLY A O 1
ATOM 625 N N . ILE A 1 87 ? 17.679 2.620 -25.356 1.00 98.25 87 ILE A N 1
ATOM 626 C CA . ILE A 1 87 ? 16.220 2.506 -25.194 1.00 98.25 87 ILE A CA 1
ATOM 627 C C . ILE A 1 87 ? 15.845 1.171 -24.542 1.00 98.25 87 ILE A C 1
ATOM 629 O O . ILE A 1 87 ? 14.981 1.122 -23.670 1.00 98.25 87 ILE A O 1
ATOM 633 N N . GLY A 1 88 ? 16.494 0.072 -24.941 1.00 97.62 88 GLY A N 1
ATOM 634 C CA . GLY A 1 88 ? 16.281 -1.235 -24.321 1.00 97.62 88 GLY A CA 1
ATOM 635 C C . GLY A 1 88 ? 16.639 -1.249 -22.832 1.00 97.62 88 GLY A C 1
ATOM 636 O O . GLY A 1 88 ? 15.904 -1.832 -22.035 1.00 97.62 88 GLY A O 1
ATOM 637 N N . GLY A 1 89 ? 17.734 -0.583 -22.457 1.00 98.25 89 GLY A N 1
ATOM 638 C CA . GLY A 1 89 ? 18.161 -0.404 -21.072 1.00 98.25 89 GLY A CA 1
ATOM 639 C C . GLY A 1 89 ? 17.193 0.463 -20.270 1.00 98.25 89 GLY A C 1
ATOM 640 O O . GLY A 1 89 ? 16.746 0.039 -19.209 1.00 98.25 89 GLY A O 1
ATOM 641 N N . GLU A 1 90 ? 16.805 1.625 -20.796 1.00 98.06 90 GLU A N 1
ATOM 642 C CA . GLU A 1 90 ? 15.812 2.512 -20.173 1.00 98.06 90 GLU A CA 1
ATOM 643 C C . GLU A 1 90 ? 14.482 1.790 -19.951 1.00 98.06 90 GLU A C 1
ATOM 645 O O . GLU A 1 90 ? 13.942 1.805 -18.850 1.00 98.06 90 GLU A O 1
ATOM 650 N N . LEU A 1 91 ? 13.995 1.062 -20.958 1.00 98.19 91 LEU A N 1
ATOM 651 C CA . LEU A 1 91 ? 12.764 0.286 -20.857 1.00 98.19 91 LEU A CA 1
ATOM 652 C C . LEU A 1 91 ? 12.856 -0.823 -19.800 1.00 98.19 91 LEU A C 1
ATOM 654 O O . LEU A 1 91 ? 11.871 -1.098 -19.113 1.00 98.19 91 LEU A O 1
ATOM 658 N N . ALA A 1 92 ? 14.010 -1.482 -19.674 1.00 97.44 92 ALA A N 1
ATOM 659 C CA . ALA A 1 92 ? 14.233 -2.474 -18.627 1.00 97.44 92 ALA A CA 1
ATOM 660 C C . ALA A 1 92 ? 14.215 -1.826 -17.234 1.00 97.44 92 ALA A C 1
ATOM 662 O O . ALA A 1 92 ? 13.541 -2.342 -16.342 1.00 97.44 92 ALA A O 1
ATOM 663 N N . THR A 1 93 ? 14.876 -0.678 -17.070 1.00 98.19 93 THR A N 1
ATOM 664 C CA . THR A 1 93 ? 14.879 0.102 -15.825 1.00 98.19 93 THR A CA 1
ATOM 665 C C . THR A 1 93 ? 13.473 0.563 -15.452 1.00 98.19 93 THR A C 1
ATOM 667 O O . THR A 1 93 ? 13.012 0.255 -14.360 1.00 98.19 93 THR A O 1
ATOM 670 N N . THR A 1 94 ? 12.734 1.197 -16.368 1.00 97.88 94 THR A N 1
ATOM 671 C CA . THR A 1 94 ? 11.363 1.663 -16.106 1.00 97.88 94 THR A CA 1
ATOM 672 C C . THR A 1 94 ? 10.420 0.511 -15.759 1.00 97.88 94 THR A C 1
ATOM 674 O O . THR A 1 94 ? 9.552 0.659 -14.905 1.00 97.88 94 THR A O 1
ATOM 677 N N . ARG A 1 95 ? 10.580 -0.667 -16.378 1.00 97.88 95 ARG A N 1
ATOM 678 C CA . ARG A 1 95 ? 9.799 -1.856 -15.996 1.00 97.88 95 ARG A CA 1
ATOM 679 C C . ARG A 1 95 ? 10.149 -2.363 -14.601 1.00 97.88 95 ARG A C 1
ATOM 681 O O . ARG A 1 95 ? 9.250 -2.798 -13.889 1.00 97.88 95 ARG A O 1
ATOM 688 N N . ALA A 1 96 ? 11.423 -2.320 -14.219 1.00 97.94 96 ALA A N 1
ATOM 689 C CA . ALA A 1 96 ? 11.850 -2.693 -12.875 1.00 97.94 96 ALA A CA 1
ATOM 690 C C . ALA A 1 96 ? 11.319 -1.705 -11.824 1.00 97.94 96 ALA A C 1
ATOM 692 O O . ALA A 1 96 ? 10.817 -2.135 -10.789 1.00 97.94 96 ALA A O 1
ATOM 693 N N . GLU A 1 97 ? 11.361 -0.401 -12.111 1.00 97.50 97 GLU A N 1
ATOM 694 C CA . GLU A 1 97 ? 10.767 0.642 -11.266 1.00 97.50 97 GLU A CA 1
ATOM 695 C C . GLU A 1 97 ? 9.251 0.461 -11.134 1.00 97.50 97 GLU A C 1
ATOM 697 O O . GLU A 1 97 ? 8.729 0.485 -10.022 1.00 97.50 97 GLU A O 1
ATOM 702 N N . LEU A 1 98 ? 8.545 0.196 -12.240 1.00 98.00 98 LEU A N 1
ATOM 703 C CA . LEU A 1 98 ? 7.108 -0.081 -12.216 1.00 98.00 98 LEU A CA 1
ATOM 704 C C . LEU A 1 98 ? 6.791 -1.293 -11.331 1.00 98.00 98 LEU A C 1
ATOM 706 O O . LEU A 1 98 ? 5.972 -1.177 -10.426 1.00 98.00 98 LEU A O 1
ATOM 710 N N . ALA A 1 99 ? 7.488 -2.416 -11.521 1.00 97.25 99 ALA A N 1
ATOM 711 C CA . ALA A 1 99 ? 7.305 -3.605 -10.688 1.00 97.25 99 ALA A CA 1
ATOM 712 C C . ALA A 1 99 ? 7.602 -3.329 -9.200 1.00 97.25 99 ALA A C 1
ATOM 714 O O . ALA A 1 99 ? 6.906 -3.840 -8.324 1.00 97.25 99 ALA A O 1
ATOM 715 N N . GLY A 1 100 ? 8.609 -2.497 -8.909 1.00 97.31 100 GLY A N 1
ATOM 716 C CA . GLY A 1 100 ? 8.914 -2.045 -7.551 1.00 97.31 100 GLY A CA 1
ATOM 717 C C . GLY A 1 100 ? 7.777 -1.223 -6.941 1.00 97.31 100 GLY A C 1
ATOM 718 O O . GLY A 1 100 ? 7.300 -1.548 -5.856 1.00 97.31 100 GLY A O 1
ATOM 719 N N . THR A 1 101 ? 7.283 -0.212 -7.659 1.00 97.00 101 THR A N 1
ATOM 720 C CA . THR A 1 101 ? 6.166 0.630 -7.191 1.00 97.00 101 THR A CA 1
ATOM 721 C C . THR A 1 101 ? 4.855 -0.142 -7.030 1.00 97.00 101 THR A C 1
ATOM 723 O O . THR A 1 101 ? 4.104 0.117 -6.091 1.00 97.00 101 THR A O 1
ATOM 726 N N . GLU A 1 102 ? 4.580 -1.129 -7.887 1.00 97.38 102 GLU A N 1
ATOM 727 C CA . GLU A 1 102 ? 3.433 -2.030 -7.735 1.00 97.38 102 GLU A CA 1
ATOM 728 C C . GLU A 1 102 ? 3.547 -2.879 -6.460 1.00 97.38 102 GLU A C 1
ATOM 730 O O . GLU A 1 102 ? 2.573 -3.004 -5.715 1.00 97.38 102 GLU A O 1
ATOM 735 N N . ALA A 1 103 ? 4.739 -3.412 -6.166 1.00 97.00 103 ALA A N 1
ATOM 736 C CA . ALA A 1 103 ? 4.992 -4.171 -4.943 1.00 97.00 103 ALA A CA 1
ATOM 737 C C . ALA A 1 103 ? 4.866 -3.300 -3.678 1.00 97.00 103 ALA A C 1
ATOM 739 O O . ALA A 1 103 ? 4.281 -3.737 -2.685 1.00 97.00 103 ALA A O 1
ATOM 740 N N . GLU A 1 104 ? 5.363 -2.060 -3.713 1.00 96.12 104 GLU A N 1
ATOM 741 C CA . GLU A 1 104 ? 5.180 -1.089 -2.627 1.00 96.12 104 GLU A CA 1
ATOM 742 C C . GLU A 1 104 ? 3.699 -0.777 -2.395 1.00 96.12 104 GLU A C 1
ATOM 744 O O . GLU A 1 104 ? 3.227 -0.791 -1.257 1.00 96.12 104 GLU A O 1
ATOM 749 N N . LEU A 1 105 ? 2.946 -0.543 -3.470 1.00 97.50 105 LEU A N 1
ATOM 750 C CA . LEU A 1 105 ? 1.520 -0.248 -3.409 1.00 97.50 105 LEU A CA 1
ATOM 751 C C . LEU A 1 105 ? 0.716 -1.425 -2.839 1.00 97.50 105 LEU A C 1
ATOM 753 O O . LEU A 1 105 ? -0.181 -1.210 -2.020 1.00 97.50 105 LEU A O 1
ATOM 757 N N . GLU A 1 106 ? 1.055 -2.659 -3.209 1.00 97.06 106 GLU A N 1
ATOM 758 C CA . GLU A 1 106 ? 0.456 -3.859 -2.620 1.00 97.06 106 GLU A CA 1
ATOM 759 C C . GLU A 1 106 ? 0.800 -3.990 -1.127 1.00 97.06 106 GLU A C 1
ATOM 761 O O . GLU A 1 106 ? -0.078 -4.241 -0.297 1.00 97.06 106 GLU A O 1
ATOM 766 N N . GLY A 1 107 ? 2.050 -3.707 -0.750 1.00 97.25 107 GLY A N 1
ATOM 767 C CA . GLY A 1 107 ? 2.475 -3.658 0.649 1.00 97.25 107 GLY A CA 1
ATOM 768 C C . GLY A 1 107 ? 1.695 -2.627 1.472 1.00 97.25 107 GLY A C 1
ATOM 769 O O . GLY A 1 107 ? 1.230 -2.932 2.573 1.00 97.25 107 GLY A O 1
ATOM 770 N N . VAL A 1 108 ? 1.492 -1.421 0.936 1.00 97.75 108 VAL A N 1
ATOM 771 C CA . VAL A 1 108 ? 0.703 -0.360 1.585 1.00 97.75 108 VAL A CA 1
ATOM 772 C C . VAL A 1 108 ? -0.773 -0.750 1.693 1.00 97.75 108 VAL A C 1
ATOM 774 O O . VAL A 1 108 ? -1.386 -0.529 2.738 1.00 97.75 108 VAL A O 1
ATOM 777 N N . ARG A 1 109 ? -1.354 -1.378 0.665 1.00 96.94 109 ARG A N 1
ATOM 778 C CA . ARG A 1 109 ? -2.735 -1.892 0.713 1.00 96.94 109 ARG A CA 1
ATOM 779 C C . ARG A 1 109 ? -2.913 -2.959 1.788 1.00 96.94 109 ARG A C 1
ATOM 781 O O . ARG A 1 109 ? -3.879 -2.889 2.546 1.00 96.94 109 ARG A O 1
ATOM 788 N N . SER A 1 110 ? -1.971 -3.893 1.907 1.00 96.81 110 SER A N 1
ATOM 789 C CA . SER A 1 110 ? -1.977 -4.907 2.967 1.00 96.81 110 SER A CA 1
ATOM 790 C C . SER A 1 110 ? -1.891 -4.275 4.362 1.00 96.81 110 SER A C 1
ATOM 792 O O . SER A 1 110 ? -2.605 -4.683 5.283 1.00 96.81 110 SER A O 1
ATOM 794 N N . GLN A 1 111 ? -1.047 -3.252 4.532 1.00 96.38 111 GLN A N 1
ATOM 795 C CA . GLN A 1 111 ? -0.946 -2.508 5.791 1.00 96.38 111 GLN A CA 1
ATOM 796 C C . GLN A 1 111 ? -2.247 -1.771 6.120 1.00 96.38 111 GLN A C 1
ATOM 798 O O . GLN A 1 111 ? -2.702 -1.826 7.261 1.00 96.38 111 GLN A O 1
ATOM 803 N N . LEU A 1 112 ? -2.881 -1.141 5.128 1.00 97.62 112 LEU A N 1
ATOM 804 C CA . LEU A 1 112 ? -4.168 -0.472 5.301 1.00 97.62 112 LEU A CA 1
ATOM 805 C C . LEU A 1 112 ? -5.266 -1.462 5.707 1.00 97.62 112 LEU A C 1
ATOM 807 O O . LEU A 1 112 ? -6.000 -1.189 6.653 1.00 97.62 112 LEU A O 1
ATOM 811 N N . ALA A 1 113 ? -5.354 -2.617 5.044 1.00 95.12 113 ALA A N 1
ATOM 812 C CA . ALA A 1 113 ? -6.317 -3.663 5.388 1.00 95.12 113 ALA A CA 1
ATOM 813 C C . ALA A 1 113 ? -6.101 -4.182 6.821 1.00 95.12 113 ALA A C 1
ATOM 815 O O . ALA A 1 113 ? -7.053 -4.315 7.587 1.00 95.12 113 ALA A O 1
ATOM 816 N N . THR A 1 114 ? -4.842 -4.398 7.215 1.00 96.38 114 THR A N 1
ATOM 817 C CA . THR A 1 114 ? -4.484 -4.809 8.584 1.00 96.38 114 THR A CA 1
ATOM 818 C C . THR A 1 114 ? -4.864 -3.740 9.609 1.00 96.38 114 THR A C 1
ATOM 820 O O . THR A 1 114 ? -5.440 -4.056 10.649 1.00 96.38 114 THR A O 1
ATOM 823 N N . ALA A 1 115 ? -4.583 -2.466 9.321 1.00 95.94 115 ALA A N 1
ATOM 824 C CA . ALA A 1 115 ? -4.942 -1.355 10.195 1.00 95.94 115 ALA A CA 1
ATOM 825 C C . ALA A 1 115 ? -6.465 -1.213 10.337 1.00 95.94 115 ALA A C 1
ATOM 827 O O . ALA A 1 115 ? -6.957 -1.017 11.443 1.00 95.94 115 ALA A O 1
ATOM 828 N N . GLN A 1 116 ? -7.220 -1.367 9.246 1.00 96.44 116 GLN A N 1
ATOM 829 C CA . GLN A 1 116 ? -8.683 -1.363 9.279 1.00 96.44 116 GLN A CA 1
ATOM 830 C C . GLN A 1 116 ? -9.238 -2.521 10.113 1.00 96.44 116 GLN A C 1
ATOM 832 O O . GLN A 1 116 ? -10.103 -2.287 10.952 1.00 96.44 116 GLN A O 1
ATOM 837 N N . ALA A 1 117 ? -8.707 -3.737 9.950 1.00 96.62 117 ALA A N 1
ATOM 838 C CA . ALA A 1 117 ? -9.106 -4.887 10.762 1.00 96.62 117 ALA A CA 1
ATOM 839 C C . ALA A 1 117 ? -8.853 -4.641 12.257 1.00 96.62 117 ALA A C 1
ATOM 841 O O . ALA A 1 117 ? -9.736 -4.884 13.073 1.00 96.62 117 ALA A O 1
ATOM 842 N N . ARG A 1 118 ? -7.692 -4.069 12.609 1.00 96.38 118 ARG A N 1
ATOM 843 C CA . ARG A 1 118 ? -7.383 -3.670 13.990 1.00 96.38 118 ARG A CA 1
ATOM 844 C C . ARG A 1 118 ? -8.314 -2.586 14.520 1.00 96.38 118 ARG A C 1
ATOM 846 O O . ARG A 1 118 ? -8.686 -2.647 15.681 1.00 96.38 118 ARG A O 1
ATOM 853 N N . ILE A 1 119 ? -8.691 -1.601 13.704 1.00 96.56 119 ILE A N 1
ATOM 854 C CA . ILE A 1 119 ? -9.643 -0.555 14.110 1.00 96.56 119 ILE A CA 1
ATOM 855 C C . ILE A 1 119 ? -11.020 -1.159 14.401 1.00 96.56 119 ILE A C 1
ATOM 857 O O . ILE A 1 119 ? -11.637 -0.776 15.391 1.00 96.56 119 ILE A O 1
ATOM 861 N N . VAL A 1 120 ? -11.488 -2.092 13.566 1.00 96.00 120 VAL A N 1
ATOM 862 C CA . VAL A 1 120 ? -12.762 -2.796 13.785 1.00 96.00 120 VAL A CA 1
ATOM 863 C C . VAL A 1 120 ? -12.695 -3.641 15.056 1.00 96.00 120 VAL A C 1
ATOM 865 O O . VAL A 1 120 ? -13.557 -3.495 15.911 1.00 96.00 120 VAL A O 1
ATOM 868 N N . GLU A 1 121 ? -11.631 -4.427 15.238 1.00 95.69 121 GLU A N 1
ATOM 869 C CA . GLU A 1 121 ? -11.408 -5.221 16.456 1.00 95.69 121 GLU A CA 1
ATOM 870 C C . GLU A 1 121 ? -11.418 -4.343 17.719 1.00 95.69 121 GLU A C 1
ATOM 872 O O . GLU A 1 121 ? -12.097 -4.661 18.690 1.00 95.69 121 GLU A O 1
ATOM 877 N N . LEU A 1 122 ? -10.735 -3.192 17.690 1.00 95.56 122 LEU A N 1
ATOM 878 C CA . LEU A 1 122 ? -10.710 -2.258 18.820 1.00 95.56 122 LEU A CA 1
ATOM 879 C C . LEU A 1 122 ? -12.074 -1.598 19.071 1.00 95.56 122 LEU A C 1
ATOM 881 O O . LEU A 1 122 ? -12.396 -1.241 20.205 1.00 95.56 122 LEU A O 1
ATOM 885 N N . ALA A 1 123 ? -12.861 -1.377 18.016 1.00 94.38 123 ALA A N 1
ATOM 886 C CA . ALA A 1 123 ? -14.214 -0.848 18.136 1.00 94.38 123 ALA A CA 1
ATOM 887 C C . ALA A 1 123 ? -15.156 -1.879 18.773 1.00 94.38 123 ALA A C 1
ATOM 889 O O . ALA A 1 123 ? -15.918 -1.512 19.670 1.00 94.38 123 ALA A O 1
ATOM 890 N N . ASP A 1 124 ? -15.050 -3.147 18.372 1.00 95.44 124 ASP A N 1
ATOM 891 C CA . ASP A 1 124 ? -15.811 -4.258 18.945 1.00 95.44 124 ASP A CA 1
ATOM 892 C C . ASP A 1 124 ? -15.427 -4.493 20.415 1.00 95.44 124 ASP A C 1
ATOM 894 O O . ASP A 1 124 ? -16.303 -4.569 21.277 1.00 95.44 124 ASP A O 1
ATOM 898 N N . GLU A 1 125 ? -14.129 -4.495 20.741 1.00 95.19 125 GLU A N 1
ATOM 899 C CA . GLU A 1 125 ? -13.644 -4.598 22.126 1.00 95.19 125 GLU A CA 1
ATOM 900 C C . GLU A 1 125 ? -14.168 -3.440 22.988 1.00 95.19 125 GLU A C 1
ATOM 902 O O . GLU A 1 125 ? -14.609 -3.633 24.123 1.00 95.19 125 GLU A O 1
ATOM 907 N N . LYS A 1 126 ? -14.185 -2.215 22.450 1.00 94.44 126 LYS A N 1
ATOM 908 C CA . LYS A 1 126 ? -14.723 -1.053 23.163 1.00 94.44 126 LYS A CA 1
ATOM 909 C C . LYS A 1 126 ? -16.232 -1.152 23.387 1.00 94.44 126 LYS A C 1
ATOM 911 O O . LYS A 1 126 ? -16.694 -0.704 24.437 1.00 94.44 126 LYS A O 1
ATOM 916 N N . ALA A 1 127 ? -16.987 -1.687 22.427 1.00 93.00 127 ALA A N 1
ATOM 917 C CA . ALA A 1 127 ? -18.419 -1.924 22.587 1.00 93.00 127 ALA A CA 1
ATOM 918 C C . ALA A 1 127 ? -18.670 -2.956 23.695 1.00 93.00 127 ALA A C 1
ATOM 920 O O . ALA A 1 127 ? -19.418 -2.674 24.627 1.00 93.00 127 ALA A O 1
ATOM 921 N N . GLN A 1 128 ? -17.941 -4.074 23.669 1.00 91.38 128 GLN A N 1
ATOM 922 C CA . GLN A 1 128 ? -18.042 -5.127 24.677 1.00 91.38 128 GLN A CA 1
ATOM 923 C C . GLN A 1 128 ? -17.689 -4.623 26.086 1.00 91.38 128 GLN A C 1
ATOM 925 O O . GLN A 1 128 ? -18.449 -4.822 27.029 1.00 91.38 128 GLN A O 1
ATOM 930 N N . LEU A 1 129 ? -16.594 -3.868 26.228 1.00 93.44 129 LEU A N 1
ATOM 931 C CA . LEU A 1 129 ? -16.229 -3.225 27.497 1.00 93.44 129 LEU A CA 1
ATOM 932 C C . LEU A 1 129 ? -17.226 -2.142 27.940 1.00 93.44 129 LEU A C 1
ATOM 934 O O . LEU A 1 129 ? -17.279 -1.795 29.122 1.00 93.44 129 LEU A O 1
ATOM 938 N N . GLY A 1 130 ? -17.959 -1.543 27.001 1.00 93.19 130 GLY A N 1
ATOM 939 C CA . GLY A 1 130 ? -19.046 -0.611 27.286 1.00 93.19 130 GLY A CA 1
ATOM 940 C C . GLY A 1 130 ? -20.224 -1.326 27.939 1.00 93.19 130 GLY A C 1
ATOM 941 O O . GLY A 1 130 ? -20.654 -0.920 29.020 1.00 93.19 130 GLY A O 1
ATOM 942 N N . ASP A 1 131 ? -20.670 -2.420 27.327 1.00 92.31 131 ASP A N 1
ATOM 943 C CA . ASP A 1 131 ? -21.771 -3.245 27.824 1.00 92.31 131 ASP A CA 1
ATOM 944 C C . ASP A 1 131 ? -21.433 -3.868 29.188 1.00 92.31 131 ASP A C 1
ATOM 946 O O . ASP A 1 131 ? -22.224 -3.763 30.128 1.00 92.31 131 ASP A O 1
ATOM 950 N N . ASP A 1 132 ? -20.222 -4.413 29.351 1.00 91.25 132 ASP A N 1
ATOM 951 C CA . ASP A 1 132 ? -19.764 -4.993 30.621 1.00 91.25 132 ASP A CA 1
ATOM 952 C C . ASP A 1 132 ? -19.772 -3.965 31.762 1.00 91.25 132 ASP A C 1
ATOM 954 O O . ASP A 1 132 ? -20.151 -4.277 32.896 1.00 91.25 132 ASP A O 1
ATOM 958 N N . ARG A 1 133 ? -19.385 -2.714 31.481 1.00 89.81 133 ARG A N 1
ATOM 959 C CA . ARG A 1 133 ? -19.433 -1.635 32.479 1.00 89.81 133 ARG A CA 1
ATOM 960 C C . ARG A 1 133 ? -20.857 -1.260 32.859 1.00 89.81 133 ARG A C 1
ATOM 962 O O . ARG A 1 133 ? -21.094 -0.980 34.032 1.00 89.81 133 ARG A O 1
ATOM 969 N N . GLU A 1 134 ? -21.787 -1.230 31.909 1.00 91.06 134 GLU A N 1
ATOM 970 C CA . GLU A 1 134 ? -23.193 -0.956 32.215 1.00 91.06 134 GLU A CA 1
ATOM 971 C C . GLU A 1 134 ? -23.816 -2.081 33.048 1.00 91.06 134 GLU A C 1
ATOM 973 O O . GLU A 1 134 ? -24.485 -1.800 34.041 1.00 91.06 134 GLU A O 1
ATOM 978 N N . VAL A 1 135 ? -23.510 -3.347 32.747 1.00 89.44 135 VAL A N 1
ATOM 979 C CA . VAL A 1 135 ? -23.937 -4.484 33.581 1.00 89.44 135 VAL A CA 1
ATOM 980 C C . VAL A 1 135 ? -23.353 -4.383 34.993 1.00 89.44 135 VAL A C 1
ATOM 982 O O . VAL A 1 135 ? -24.077 -4.552 35.973 1.00 89.44 135 VAL A O 1
ATOM 985 N N . GLN A 1 136 ? -22.064 -4.052 35.129 1.00 88.56 136 GLN A N 1
ATOM 986 C CA . GLN A 1 136 ? -21.437 -3.856 36.442 1.00 88.56 136 GLN A CA 1
ATOM 987 C C . GLN A 1 136 ? -22.068 -2.701 37.229 1.00 88.56 136 GLN A C 1
ATOM 989 O O . GLN A 1 136 ? -22.273 -2.835 38.435 1.00 88.56 136 GLN A O 1
ATOM 994 N N . ARG A 1 137 ? -22.408 -1.587 36.567 1.00 89.88 137 ARG A N 1
ATOM 995 C CA . ARG A 1 137 ? -23.127 -0.470 37.201 1.00 89.88 137 ARG A CA 1
ATOM 996 C C . ARG A 1 137 ? -24.505 -0.891 37.687 1.00 89.88 137 ARG A C 1
ATOM 998 O O . ARG A 1 137 ? -24.832 -0.616 38.834 1.00 89.88 137 ARG A O 1
ATOM 1005 N N . GLN A 1 138 ? -25.281 -1.581 36.851 1.00 89.94 138 GLN A N 1
ATOM 1006 C CA . GLN A 1 138 ? -26.607 -2.075 37.229 1.00 89.94 138 GLN A CA 1
ATOM 1007 C C . GLN A 1 138 ? -26.534 -3.043 38.413 1.00 89.94 138 GLN A C 1
ATOM 1009 O O . GLN A 1 138 ? -27.365 -2.971 39.316 1.00 89.94 138 GLN A O 1
ATOM 1014 N N . LEU A 1 139 ? -25.523 -3.916 38.443 1.00 89.44 139 LEU A N 1
ATOM 1015 C CA . LEU A 1 139 ? -25.334 -4.862 39.538 1.00 89.44 139 LEU A CA 1
ATOM 1016 C C . LEU A 1 139 ? -24.951 -4.157 40.846 1.00 89.44 139 LEU A C 1
ATOM 1018 O O . LEU A 1 139 ? -25.482 -4.507 41.897 1.00 89.44 139 LEU A O 1
ATOM 1022 N N . ALA A 1 140 ? -24.062 -3.162 40.787 1.00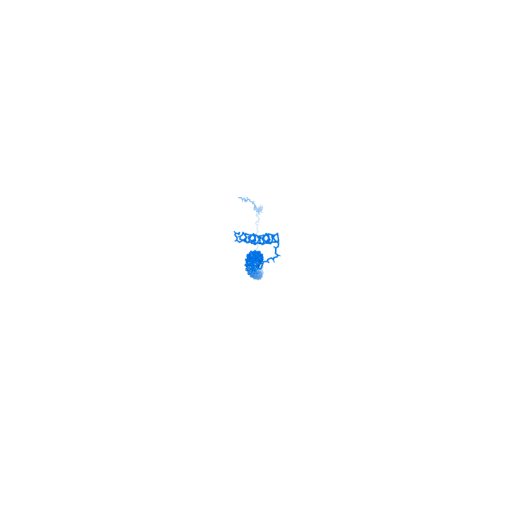 90.31 140 ALA A N 1
ATOM 1023 C CA . ALA A 1 140 ? -23.681 -2.365 41.952 1.00 90.31 140 ALA A CA 1
ATOM 1024 C C . ALA A 1 140 ? -24.870 -1.558 42.502 1.00 90.31 140 ALA A C 1
ATOM 1026 O O . ALA A 1 140 ? -25.132 -1.594 43.699 1.00 90.31 140 ALA A O 1
ATOM 1027 N N . ASP A 1 141 ? -25.632 -0.908 41.622 1.00 91.19 141 ASP A N 1
ATOM 1028 C CA . ASP A 1 141 ? -26.821 -0.127 41.976 1.00 91.19 141 ASP A CA 1
ATOM 1029 C C . ASP A 1 141 ? -27.935 -1.017 42.565 1.00 91.19 141 ASP A C 1
ATOM 1031 O O . ASP A 1 141 ? -28.586 -0.668 43.550 1.00 91.19 141 ASP A O 1
ATOM 1035 N N . TYR A 1 142 ? -28.111 -2.231 42.029 1.00 86.38 142 TYR A N 1
ATOM 1036 C CA . TYR A 1 142 ? -29.001 -3.237 42.613 1.00 86.38 142 TYR A CA 1
ATOM 1037 C C . TYR A 1 142 ? -28.531 -3.690 44.004 1.00 86.38 142 TYR A C 1
ATOM 1039 O O . TYR A 1 142 ? -29.338 -3.774 44.929 1.00 86.38 142 TYR A O 1
ATOM 1047 N N . GLN A 1 143 ? -27.232 -3.951 44.185 1.00 86.31 143 GLN A N 1
ATOM 1048 C CA . GLN A 1 143 ? -26.673 -4.320 45.490 1.00 86.31 143 GLN A CA 1
ATOM 1049 C C . GLN A 1 143 ? -26.829 -3.205 46.527 1.00 86.31 143 GLN A C 1
ATOM 1051 O O . GLN A 1 143 ? -27.120 -3.505 47.685 1.00 86.31 143 GLN A O 1
ATOM 1056 N N . GLU A 1 144 ? -26.674 -1.942 46.131 1.00 87.94 144 GLU A N 1
ATOM 1057 C CA . GLU A 1 144 ? -26.894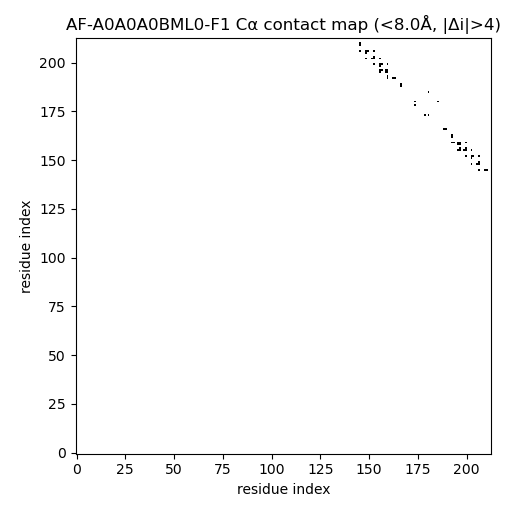 -0.789 47.005 1.00 87.94 144 GLU A CA 1
ATOM 1058 C C . GLU A 1 144 ? -28.357 -0.717 47.461 1.00 87.94 144 GLU A C 1
ATOM 1060 O O . GLU A 1 144 ? -28.612 -0.691 48.666 1.00 87.94 144 GLU A O 1
ATOM 1065 N N . ARG A 1 145 ? -29.323 -0.818 46.532 1.00 82.62 145 ARG A N 1
ATOM 1066 C CA . ARG A 1 145 ? -30.759 -0.840 46.874 1.00 82.62 145 ARG A CA 1
ATOM 1067 C C . ARG A 1 145 ? -31.130 -1.994 47.801 1.00 82.62 145 ARG A C 1
ATOM 1069 O O . ARG A 1 145 ? -31.859 -1.793 48.770 1.00 82.62 145 ARG A O 1
ATOM 1076 N N . VAL A 1 146 ? -30.635 -3.199 47.518 1.00 87.94 146 VAL A N 1
ATOM 1077 C CA . VAL A 1 146 ? -30.904 -4.378 48.355 1.00 87.94 146 VAL A CA 1
ATOM 1078 C C . VAL A 1 146 ? -30.275 -4.223 49.739 1.00 87.94 146 VAL A C 1
ATOM 1080 O O . VAL A 1 146 ? -30.912 -4.574 50.730 1.00 87.94 146 VAL A O 1
ATOM 1083 N N . SER A 1 147 ? -29.058 -3.681 49.829 1.00 82.31 147 SER A N 1
ATOM 1084 C CA . SER A 1 147 ? -28.374 -3.463 51.109 1.00 82.31 147 SER A CA 1
ATOM 1085 C C . SER A 1 147 ? -29.082 -2.410 51.960 1.00 82.31 147 SER A C 1
ATOM 1087 O O . SER A 1 147 ? -29.258 -2.624 53.159 1.00 82.31 147 SER A O 1
ATOM 1089 N N . ASP A 1 148 ? -29.538 -1.313 51.350 1.00 83.94 148 ASP A N 1
ATOM 1090 C CA . ASP A 1 148 ? -30.297 -0.271 52.046 1.00 83.94 148 ASP A CA 1
ATOM 1091 C C . ASP A 1 148 ? -31.643 -0.811 52.555 1.00 83.94 148 ASP A C 1
ATOM 1093 O O . ASP A 1 148 ? -31.967 -0.694 53.739 1.00 83.94 148 ASP A O 1
ATOM 1097 N N . ALA A 1 149 ? -32.384 -1.524 51.702 1.00 81.06 149 ALA A N 1
ATOM 1098 C CA . ALA A 1 149 ? -33.644 -2.150 52.087 1.00 81.06 149 ALA A CA 1
ATOM 1099 C C . ALA A 1 149 ? -33.459 -3.222 53.182 1.00 81.06 149 ALA A C 1
ATOM 1101 O O . ALA A 1 149 ? -34.247 -3.282 54.127 1.00 81.06 149 ALA A O 1
ATOM 1102 N N . ALA A 1 150 ? -32.399 -4.034 53.119 1.00 79.44 150 ALA A N 1
ATOM 1103 C CA . ALA A 1 150 ? -32.066 -4.988 54.178 1.00 79.44 150 ALA A CA 1
ATOM 1104 C C . ALA A 1 150 ? -31.724 -4.286 55.506 1.00 79.44 150 ALA A C 1
ATOM 1106 O O . ALA A 1 150 ? -32.139 -4.753 56.569 1.00 79.44 150 ALA A O 1
ATOM 1107 N N . GLY A 1 151 ? -31.024 -3.148 55.453 1.00 81.31 151 GLY A N 1
ATOM 1108 C CA . GLY A 1 151 ? -30.733 -2.312 56.619 1.00 81.31 151 GLY A CA 1
ATOM 1109 C C . GLY A 1 151 ? -31.998 -1.748 57.268 1.00 81.31 151 GLY A C 1
ATOM 1110 O O . GLY A 1 151 ? -32.160 -1.847 58.486 1.00 81.31 151 GLY A O 1
ATOM 1111 N N . GLN A 1 152 ? -32.933 -1.233 56.464 1.00 81.19 152 GLN A N 1
ATOM 1112 C CA . GLN A 1 152 ? -34.228 -0.742 56.949 1.00 81.19 152 GLN A CA 1
ATOM 1113 C C . GLN A 1 152 ? -35.050 -1.856 57.610 1.00 81.19 152 GLN A C 1
ATOM 1115 O O . GLN A 1 152 ? -35.615 -1.655 58.686 1.00 81.19 152 GLN A O 1
ATOM 1120 N N . VAL A 1 153 ? -35.071 -3.053 57.014 1.00 86.38 153 VAL A N 1
ATOM 1121 C CA . VAL A 1 153 ? -35.750 -4.224 57.588 1.00 86.38 153 VAL A CA 1
ATOM 1122 C C . VAL A 1 153 ? -35.118 -4.636 58.919 1.00 86.38 153 VAL A C 1
ATOM 1124 O O . VAL A 1 153 ? -35.845 -4.877 59.881 1.00 86.38 153 VAL A O 1
ATOM 1127 N N . ALA A 1 154 ? -33.785 -4.687 59.003 1.00 83.62 154 ALA A N 1
ATOM 1128 C CA . ALA A 1 154 ? -33.082 -5.029 60.239 1.00 83.62 154 ALA A CA 1
ATOM 1129 C C . ALA A 1 154 ? -33.362 -4.016 61.362 1.00 83.62 154 ALA A C 1
ATOM 1131 O O . ALA A 1 154 ? -33.646 -4.421 62.489 1.00 83.62 154 ALA A O 1
ATOM 1132 N N . LEU A 1 155 ? -33.348 -2.715 61.048 1.00 81.00 155 LEU A N 1
ATOM 1133 C CA . LEU A 1 155 ? -33.661 -1.652 62.005 1.00 81.00 155 LEU A CA 1
ATOM 1134 C C . LEU A 1 155 ? -35.105 -1.755 62.515 1.00 81.00 155 LEU A C 1
ATOM 1136 O O . LEU A 1 155 ? -35.348 -1.663 63.716 1.00 81.00 155 LEU A O 1
ATOM 1140 N N . ALA A 1 156 ? -36.065 -1.970 61.614 1.00 78.62 156 ALA A N 1
ATOM 1141 C CA . ALA A 1 156 ? -37.471 -2.071 61.984 1.00 78.62 156 ALA A CA 1
ATOM 1142 C C . ALA A 1 156 ? -37.763 -3.337 62.817 1.00 78.62 156 ALA A C 1
ATOM 1144 O O . ALA A 1 156 ? -38.545 -3.292 63.768 1.00 78.62 156 ALA A O 1
ATOM 1145 N N . LEU A 1 157 ? -37.096 -4.458 62.512 1.00 80.06 157 LEU A N 1
ATOM 1146 C CA . LEU A 1 157 ? -37.148 -5.678 63.325 1.00 80.06 157 LEU A CA 1
ATOM 1147 C C . LEU A 1 157 ? -36.575 -5.461 64.730 1.00 80.06 157 LEU A C 1
ATOM 1149 O O . LEU A 1 157 ? -37.201 -5.889 65.698 1.00 80.06 157 LEU A O 1
ATOM 1153 N N . ASP A 1 158 ? -35.431 -4.783 64.858 1.00 82.94 158 ASP A N 1
ATOM 1154 C CA . ASP A 1 158 ? -34.825 -4.476 66.161 1.00 82.94 158 ASP A CA 1
ATOM 1155 C C . ASP A 1 158 ? -35.751 -3.605 67.026 1.00 82.94 158 ASP A C 1
ATOM 1157 O O . ASP A 1 158 ? -36.015 -3.932 68.184 1.00 82.94 158 ASP A O 1
ATOM 1161 N N . GLN A 1 159 ? -36.346 -2.561 66.440 1.00 78.56 159 GLN A N 1
ATOM 1162 C CA . GLN A 1 159 ? -37.311 -1.702 67.135 1.00 78.56 159 GLN A CA 1
ATOM 1163 C C . GLN A 1 159 ? -38.575 -2.463 67.564 1.00 78.56 159 GLN A C 1
ATOM 1165 O O . GLN A 1 159 ? -39.042 -2.296 68.691 1.00 78.56 159 GLN A O 1
ATOM 1170 N N . CYS A 1 160 ? -39.110 -3.338 66.707 1.00 82.75 160 CYS A N 1
ATOM 1171 C CA . CYS A 1 160 ? -40.257 -4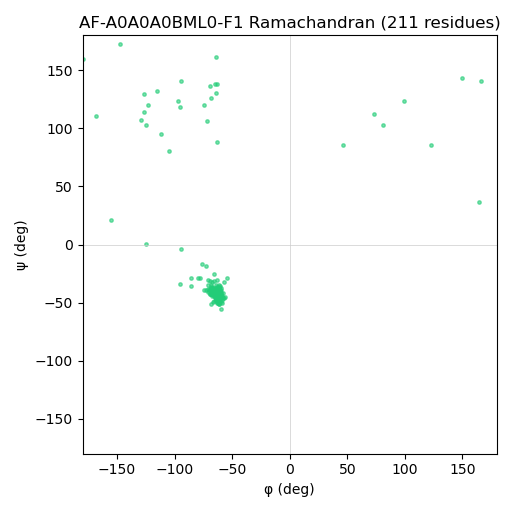.188 67.038 1.00 82.75 160 CYS A CA 1
ATOM 1172 C C . CYS A 1 160 ? -39.931 -5.161 68.190 1.00 82.75 160 CYS A C 1
ATOM 1174 O O . CYS A 1 160 ? -40.730 -5.312 69.116 1.00 82.75 160 CYS A O 1
ATOM 1176 N N . VAL A 1 161 ? -38.746 -5.785 68.188 1.00 86.12 161 VAL A N 1
ATOM 1177 C CA . VAL A 1 161 ? -38.311 -6.694 69.263 1.00 86.12 161 VAL A CA 1
ATOM 1178 C C . VAL A 1 161 ? -38.092 -5.943 70.579 1.00 86.12 161 VAL A C 1
ATOM 1180 O O . VAL A 1 161 ? -38.550 -6.415 71.621 1.00 86.12 161 VAL A O 1
ATOM 1183 N N . GLN A 1 162 ? -37.447 -4.772 70.559 1.00 80.50 162 GLN A N 1
ATOM 1184 C CA . GLN A 1 162 ? -37.273 -3.946 71.760 1.00 80.50 162 GLN A CA 1
ATOM 1185 C C . GLN A 1 162 ? -38.619 -3.484 72.335 1.00 80.50 162 GLN A C 1
ATOM 1187 O O . GLN A 1 162 ? -38.832 -3.585 73.545 1.00 80.50 162 GLN A O 1
ATOM 1192 N N . GLY A 1 163 ? -39.548 -3.050 71.479 1.00 76.31 163 GLY A N 1
ATOM 1193 C CA . GLY A 1 163 ? -40.904 -2.680 71.884 1.00 76.31 163 GLY A CA 1
ATOM 1194 C C . GLY A 1 163 ? -41.663 -3.842 72.534 1.00 76.31 163 GLY A C 1
ATOM 1195 O O . GLY A 1 163 ? -42.259 -3.681 73.600 1.00 76.31 163 GLY A O 1
ATOM 1196 N N . GLN A 1 164 ? -41.572 -5.046 71.959 1.00 79.81 164 GLN A N 1
ATOM 1197 C CA . GLN A 1 164 ? -42.164 -6.251 72.549 1.00 79.81 164 GLN A CA 1
ATOM 1198 C C . GLN A 1 164 ? -41.536 -6.621 73.901 1.00 79.81 164 GLN A C 1
ATOM 1200 O O . GLN A 1 164 ? -42.263 -6.977 74.827 1.00 79.81 164 GLN A O 1
ATOM 1205 N N . GLN A 1 165 ? -40.213 -6.508 74.056 1.00 82.50 165 GLN A N 1
ATOM 1206 C CA . GLN A 1 165 ? -39.545 -6.780 75.336 1.00 82.50 165 GLN A CA 1
ATOM 1207 C C . GLN A 1 165 ? -39.965 -5.790 76.428 1.00 82.50 165 GLN A C 1
ATOM 1209 O O . GLN A 1 165 ? -40.229 -6.204 77.557 1.00 82.50 165 GLN A O 1
ATOM 1214 N N . GLN A 1 166 ? -40.087 -4.501 76.096 1.00 78.12 166 GLN A N 1
ATOM 1215 C CA . GLN A 1 166 ? -40.602 -3.496 77.028 1.00 78.12 166 GLN A CA 1
ATOM 1216 C C . GLN A 1 166 ? -42.052 -3.787 77.432 1.00 78.12 166 GLN A C 1
ATOM 1218 O O . GLN A 1 166 ? -42.374 -3.706 78.616 1.00 78.12 166 GLN A O 1
ATOM 1223 N N . LEU A 1 167 ? -42.906 -4.199 76.487 1.00 75.62 167 LEU A N 1
ATOM 1224 C CA . LEU A 1 167 ? -44.290 -4.582 76.782 1.00 75.62 167 LEU A CA 1
ATOM 1225 C C . LEU A 1 167 ? -44.355 -5.793 77.726 1.00 75.62 167 LEU A C 1
ATOM 1227 O O . LEU A 1 167 ? -45.147 -5.789 78.668 1.00 75.62 167 LEU A O 1
ATOM 1231 N N . ILE A 1 168 ? -43.521 -6.815 77.499 1.00 79.75 168 ILE A N 1
ATOM 1232 C CA . ILE A 1 168 ? -43.436 -7.993 78.376 1.00 79.75 168 ILE A CA 1
ATOM 1233 C C . ILE A 1 168 ? -43.005 -7.575 79.783 1.00 79.75 168 ILE A C 1
ATOM 1235 O O . ILE A 1 168 ? -43.682 -7.934 80.743 1.00 79.75 168 ILE A O 1
ATOM 1239 N N . GLY A 1 169 ? -41.950 -6.763 79.911 1.00 77.75 169 GLY A N 1
ATOM 1240 C CA . GLY A 1 169 ? -41.488 -6.270 81.212 1.00 77.75 169 GLY A CA 1
ATOM 1241 C C . GLY A 1 169 ? -42.551 -5.450 81.951 1.00 77.75 169 GLY A C 1
ATOM 1242 O O . GLY A 1 169 ? -42.683 -5.556 83.169 1.00 77.75 169 GLY A O 1
ATOM 1243 N N . TYR A 1 170 ? -43.361 -4.682 81.220 1.00 71.12 170 TYR A N 1
ATOM 1244 C CA . TYR A 1 170 ? -44.481 -3.925 81.777 1.00 71.12 170 TYR A CA 1
ATOM 1245 C C . TYR A 1 170 ? -45.609 -4.837 82.283 1.00 71.12 170 TYR A C 1
ATOM 1247 O O . TYR A 1 170 ? -46.168 -4.611 83.354 1.00 71.12 170 TYR A O 1
ATOM 1255 N N . LEU A 1 171 ? -45.947 -5.899 81.545 1.00 73.56 171 LEU A N 1
ATOM 1256 C CA . LEU A 1 171 ? -46.940 -6.885 81.984 1.00 73.56 171 LEU A CA 1
ATOM 1257 C C . LEU A 1 171 ? -46.441 -7.684 83.196 1.00 73.56 171 LEU A C 1
ATOM 1259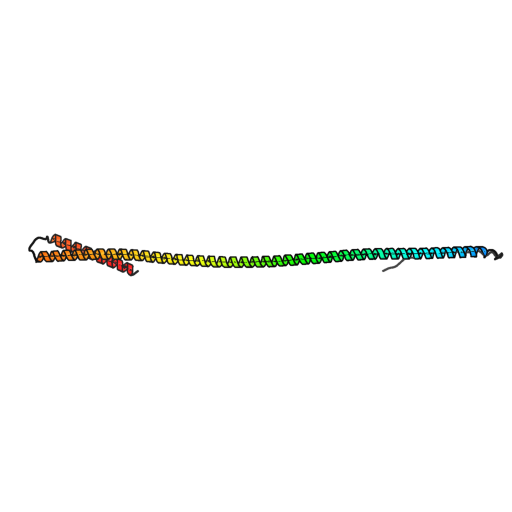 O O . LEU A 1 171 ? -47.207 -7.927 84.126 1.00 73.56 171 LEU A O 1
ATOM 1263 N N . GLU A 1 172 ? -45.161 -8.053 83.215 1.00 74.00 172 GLU A N 1
ATOM 1264 C CA . GLU A 1 172 ? -44.538 -8.802 84.308 1.00 74.00 172 GLU A CA 1
ATOM 1265 C C . GLU A 1 172 ? -44.458 -7.966 85.598 1.00 74.00 172 GLU A C 1
ATOM 1267 O O . GLU A 1 172 ? -44.793 -8.462 86.678 1.00 74.00 172 GLU A O 1
ATOM 1272 N N . SER A 1 173 ? -44.130 -6.671 85.500 1.00 64.75 173 SER A N 1
ATOM 1273 C CA . SER A 1 173 ? -44.151 -5.755 86.649 1.00 64.75 173 SER A CA 1
ATOM 1274 C C . SER A 1 173 ? -45.567 -5.526 87.187 1.00 64.75 173 SER A C 1
ATOM 1276 O O . SER A 1 173 ? -45.763 -5.543 88.400 1.00 64.75 173 SER A O 1
ATOM 1278 N N . THR A 1 174 ? -46.571 -5.423 86.307 1.00 64.19 174 THR A N 1
ATOM 1279 C CA . THR A 1 174 ? -47.985 -5.242 86.689 1.00 64.19 174 THR A CA 1
ATOM 1280 C C . THR A 1 174 ? -48.559 -6.458 87.433 1.00 64.19 174 THR A C 1
ATOM 1282 O O . THR A 1 174 ? -49.432 -6.307 88.287 1.00 64.19 174 THR A O 1
ATOM 1285 N N . VAL A 1 175 ? -48.089 -7.673 87.121 1.00 62.50 175 VAL A N 1
ATOM 1286 C CA . VAL A 1 175 ? -48.514 -8.918 87.793 1.00 62.50 175 VAL A CA 1
ATOM 1287 C C . VAL A 1 175 ? -47.812 -9.109 89.143 1.00 62.50 175 VAL A C 1
ATOM 1289 O O . VAL A 1 175 ? -48.383 -9.729 90.042 1.00 62.50 175 VAL A O 1
ATOM 1292 N N . THR A 1 176 ? -46.592 -8.584 89.294 1.00 63.16 176 THR A N 1
ATOM 1293 C CA . THR A 1 176 ? -45.731 -8.846 90.459 1.00 63.16 176 THR A CA 1
ATOM 1294 C C . THR A 1 176 ? -45.843 -7.772 91.546 1.00 63.16 176 THR A C 1
ATOM 1296 O O . THR A 1 176 ? -45.797 -8.116 92.726 1.00 63.16 176 THR A O 1
ATOM 1299 N N . ASP A 1 177 ? -46.046 -6.502 91.180 1.00 53.94 177 ASP A N 1
ATOM 1300 C CA . ASP A 1 177 ? -46.196 -5.384 92.117 1.00 53.94 177 ASP A CA 1
ATOM 1301 C C . ASP A 1 177 ? -47.532 -4.663 91.882 1.00 53.94 177 ASP A C 1
ATOM 1303 O O . ASP A 1 177 ? -47.834 -4.152 90.802 1.00 53.94 177 ASP A O 1
ATOM 1307 N N . ALA A 1 178 ? -48.380 -4.632 92.910 1.00 49.16 178 ALA A N 1
ATOM 1308 C CA . ALA A 1 178 ? -49.679 -3.984 92.838 1.00 49.16 178 ALA A CA 1
ATOM 1309 C C . ALA A 1 178 ? -49.524 -2.449 92.818 1.00 49.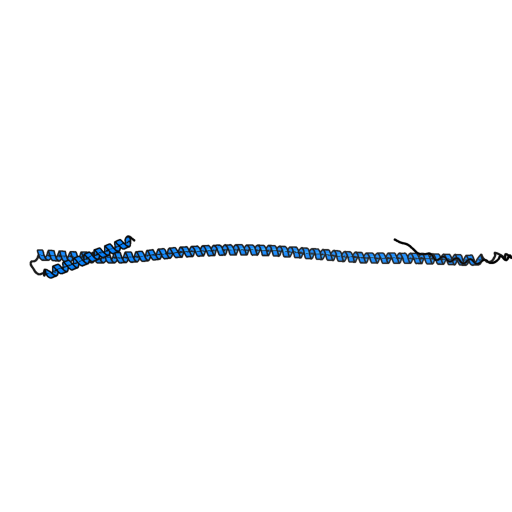16 178 ALA A C 1
ATOM 1311 O O . ALA A 1 178 ? -49.317 -1.828 93.860 1.00 49.16 178 ALA A O 1
ATOM 1312 N N . ALA A 1 179 ? -49.748 -1.883 91.626 1.00 56.41 179 ALA A N 1
ATOM 1313 C CA . ALA A 1 179 ? -49.984 -0.478 91.258 1.00 56.41 179 ALA A CA 1
ATOM 1314 C C . ALA A 1 179 ? -48.783 0.317 90.711 1.00 56.41 179 ALA A C 1
ATOM 1316 O O . ALA A 1 179 ? -47.801 0.537 91.412 1.00 56.41 179 ALA A O 1
ATOM 1317 N N . GLN A 1 180 ? -48.960 0.868 89.496 1.00 53.72 180 GLN A N 1
ATOM 1318 C CA . GLN A 1 180 ? -49.007 2.327 89.219 1.00 53.72 180 GLN A CA 1
ATOM 1319 C C . GLN A 1 180 ? -48.849 2.696 87.725 1.00 53.72 180 GLN A C 1
ATOM 1321 O O . GLN A 1 180 ? -48.261 3.721 87.402 1.00 53.72 180 GLN A O 1
ATOM 1326 N N . TYR A 1 181 ? -49.393 1.913 86.793 1.00 54.62 181 TYR A N 1
ATOM 1327 C CA . TYR A 1 181 ? -49.367 2.298 85.380 1.00 54.62 181 TYR A CA 1
ATOM 1328 C C . TYR A 1 181 ? -50.770 2.542 84.826 1.00 54.62 181 TYR A C 1
ATOM 1330 O O . TYR A 1 181 ? -51.688 1.756 85.066 1.00 54.62 181 TYR A O 1
ATOM 1338 N N . ASP A 1 182 ? -50.937 3.673 84.132 1.00 64.88 182 ASP A N 1
ATOM 1339 C CA . ASP A 1 182 ? -52.218 4.118 83.583 1.00 64.88 182 ASP A CA 1
ATOM 1340 C C . ASP A 1 182 ? -52.639 3.175 82.437 1.00 64.88 182 ASP A C 1
ATOM 1342 O O . ASP A 1 182 ? -51.864 2.978 81.492 1.00 64.88 182 ASP A O 1
ATOM 1346 N N . PRO A 1 183 ? -53.849 2.582 82.470 1.00 67.81 183 PRO A N 1
ATOM 1347 C CA . PRO A 1 183 ? -54.356 1.776 81.360 1.00 67.81 183 PRO A CA 1
ATOM 1348 C C . PRO A 1 183 ? -54.341 2.523 80.017 1.00 67.81 183 PRO A C 1
ATOM 1350 O O . PRO A 1 183 ? -54.170 1.887 78.978 1.00 67.81 183 PRO A O 1
ATOM 1353 N N . ALA A 1 184 ? -54.466 3.856 80.010 1.00 72.94 184 ALA A N 1
ATOM 1354 C CA . ALA A 1 184 ? -54.366 4.646 78.784 1.00 72.94 184 ALA A CA 1
ATOM 1355 C C . ALA A 1 184 ? -52.933 4.728 78.217 1.00 72.94 184 ALA A C 1
ATOM 1357 O O . ALA A 1 184 ? -52.772 4.820 76.998 1.00 72.94 184 ALA A O 1
ATOM 1358 N N . GLU A 1 185 ? -51.892 4.686 79.055 1.00 71.88 185 GLU A N 1
ATOM 1359 C CA . GLU A 1 185 ? -50.494 4.640 78.596 1.00 71.88 185 GLU A CA 1
ATOM 1360 C C . GLU A 1 185 ? -50.123 3.262 78.051 1.00 71.88 185 GLU A C 1
ATOM 1362 O O . GLU A 1 185 ? -49.464 3.177 77.016 1.00 71.88 185 GLU A O 1
ATOM 1367 N N . LEU A 1 186 ? -50.609 2.188 78.682 1.00 69.69 186 LEU A N 1
ATOM 1368 C CA . LEU A 1 186 ? -50.392 0.825 78.194 1.00 69.69 186 LEU A CA 1
ATOM 1369 C C . LEU A 1 186 ? -51.014 0.615 76.806 1.00 69.69 186 LEU A C 1
ATOM 1371 O O . LEU A 1 186 ? -50.395 0.003 75.936 1.00 69.69 186 LEU A O 1
ATOM 1375 N N . GLU A 1 187 ? -52.223 1.133 76.583 1.00 76.62 187 GLU A N 1
ATOM 1376 C CA . GLU A 1 187 ? -52.910 0.968 75.301 1.00 76.62 187 GLU A CA 1
ATOM 1377 C C . GLU A 1 187 ? -52.253 1.799 74.186 1.00 76.62 187 GLU A C 1
ATOM 1379 O O . GLU A 1 187 ? -52.134 1.330 73.052 1.00 76.62 187 GLU A O 1
ATOM 1384 N N . ARG A 1 188 ? -51.730 2.994 74.513 1.00 78.06 188 ARG A N 1
ATOM 1385 C CA . ARG A 1 188 ? -50.864 3.753 73.593 1.00 78.06 188 ARG A CA 1
ATOM 1386 C C . ARG A 1 188 ? -49.591 2.987 73.269 1.00 78.06 188 ARG A C 1
ATOM 1388 O O . ARG A 1 188 ? -49.285 2.823 72.097 1.00 78.06 188 ARG A O 1
ATOM 1395 N N . PHE A 1 189 ? -48.905 2.456 74.277 1.00 75.69 189 PHE A N 1
ATOM 1396 C CA . PHE A 1 189 ? -47.669 1.710 74.069 1.00 75.69 189 PHE A CA 1
ATOM 1397 C C . PHE A 1 189 ? -47.890 0.453 73.214 1.00 75.69 189 PHE A C 1
ATOM 1399 O O . PHE A 1 189 ? -47.116 0.184 72.301 1.00 75.69 189 PHE A O 1
ATOM 1406 N N . ARG A 1 190 ? -48.986 -0.288 73.434 1.00 76.31 190 ARG A N 1
ATOM 1407 C CA . ARG A 1 190 ? -49.395 -1.395 72.552 1.00 76.31 190 ARG A CA 1
ATOM 1408 C C . ARG A 1 190 ? -49.599 -0.938 71.115 1.00 76.31 190 ARG A C 1
ATOM 1410 O O . ARG A 1 190 ? -49.085 -1.586 70.211 1.00 76.31 190 ARG A O 1
ATOM 1417 N N . THR A 1 191 ? -50.303 0.176 70.925 1.00 82.19 191 THR A N 1
ATOM 1418 C CA . THR A 1 191 ? -50.546 0.753 69.596 1.00 82.19 191 THR A CA 1
ATOM 1419 C C . THR A 1 191 ? -49.231 1.148 68.916 1.00 82.19 191 THR A C 1
ATOM 1421 O O . THR A 1 191 ? -49.052 0.872 67.733 1.00 82.19 191 THR A O 1
ATOM 1424 N N . ASP A 1 192 ? -48.285 1.728 69.658 1.00 77.44 192 ASP A N 1
ATOM 1425 C CA . ASP A 1 192 ? -46.971 2.126 69.142 1.00 77.44 192 ASP A CA 1
ATOM 1426 C C . ASP A 1 192 ? -46.111 0.908 68.759 1.00 77.44 192 ASP A C 1
ATOM 1428 O O . ASP A 1 192 ? -45.484 0.898 67.698 1.00 77.44 192 ASP A O 1
ATOM 1432 N N . VAL A 1 193 ? -46.115 -0.154 69.577 1.00 79.94 193 VAL A N 1
ATOM 1433 C CA . VAL A 1 193 ? -45.433 -1.425 69.266 1.00 79.94 193 VAL A CA 1
ATOM 1434 C C . VAL A 1 193 ? -46.054 -2.091 68.038 1.00 79.94 193 VAL A C 1
ATOM 1436 O O . VAL A 1 193 ? -45.332 -2.568 67.163 1.00 79.94 193 VAL A O 1
ATOM 1439 N N . GLU A 1 194 ? -47.382 -2.106 67.941 1.00 81.00 194 GLU A N 1
ATOM 1440 C CA . GLU A 1 194 ? -48.098 -2.681 66.804 1.00 81.00 194 GLU A CA 1
ATOM 1441 C C . GLU A 1 194 ? -47.808 -1.894 65.518 1.00 81.00 194 GLU A C 1
ATOM 1443 O O . GLU A 1 194 ? -47.480 -2.501 64.498 1.00 81.00 194 GLU A O 1
ATOM 1448 N N . ALA A 1 195 ? -47.777 -0.559 65.587 1.00 80.94 195 ALA A N 1
ATOM 1449 C CA . ALA A 1 195 ? -47.375 0.306 64.480 1.00 80.94 195 ALA A CA 1
ATOM 1450 C C . ALA A 1 195 ? -45.919 0.063 64.036 1.00 80.94 195 ALA A C 1
ATOM 1452 O O . ALA A 1 195 ? -45.652 -0.037 62.837 1.00 80.94 195 ALA A O 1
ATOM 1453 N N . LEU A 1 196 ? -44.977 -0.095 64.975 1.00 78.94 196 LEU A N 1
ATOM 1454 C CA . LEU A 1 196 ? -43.575 -0.424 64.680 1.00 78.94 196 LEU A CA 1
ATOM 1455 C C . LEU A 1 196 ? -43.430 -1.793 64.001 1.00 78.94 196 LEU A C 1
ATOM 1457 O O . LEU A 1 196 ? -42.727 -1.928 62.998 1.00 78.94 196 LEU A O 1
ATOM 1461 N N . CYS A 1 197 ? -44.118 -2.816 64.508 1.00 81.44 197 CYS A N 1
ATOM 1462 C CA . CYS A 1 197 ? -44.087 -4.155 63.921 1.00 81.44 197 CYS A CA 1
ATOM 1463 C C . CYS A 1 197 ? -44.796 -4.211 62.554 1.00 81.44 197 CYS A C 1
ATOM 1465 O O . CYS A 1 197 ? -44.377 -4.957 61.660 1.00 81.44 197 CYS A O 1
ATOM 1467 N N . GLN A 1 198 ? -45.827 -3.392 62.346 1.00 82.31 198 GLN A N 1
ATOM 1468 C CA . GLN A 1 198 ? -46.487 -3.244 61.052 1.00 82.31 198 GLN A CA 1
ATOM 1469 C C . GLN A 1 198 ? -45.570 -2.548 60.036 1.00 82.31 198 GLN A C 1
ATOM 1471 O O . GLN A 1 198 ? -45.424 -3.046 58.920 1.00 82.31 198 GLN A O 1
ATOM 1476 N N . ALA A 1 199 ? -44.853 -1.496 60.445 1.00 78.12 199 ALA A N 1
ATOM 1477 C CA . ALA A 1 199 ? -43.836 -0.839 59.622 1.00 78.12 199 ALA A CA 1
ATOM 1478 C C . ALA A 1 199 ? -42.690 -1.795 59.234 1.00 78.12 199 ALA A C 1
ATOM 1480 O O . ALA A 1 199 ? -42.267 -1.823 58.078 1.00 78.12 199 ALA A O 1
ATOM 1481 N N . ALA A 1 200 ? -42.233 -2.646 60.161 1.00 75.44 200 ALA A N 1
ATOM 1482 C CA . ALA A 1 200 ? -41.238 -3.684 59.873 1.00 75.44 200 ALA A CA 1
ATOM 1483 C C . ALA A 1 200 ? -41.738 -4.714 58.848 1.00 75.44 200 ALA A C 1
ATOM 1485 O O . ALA A 1 200 ? -40.996 -5.146 57.961 1.00 75.44 200 ALA A O 1
ATOM 1486 N N . THR A 1 201 ? -43.015 -5.087 58.944 1.00 80.81 201 THR A N 1
ATOM 1487 C CA . THR A 1 201 ? -43.656 -6.011 58.003 1.00 80.81 201 THR A CA 1
ATOM 1488 C C . THR A 1 201 ? -43.784 -5.382 56.615 1.00 80.81 201 THR A C 1
ATOM 1490 O O . THR A 1 201 ? -43.449 -6.025 55.620 1.00 80.81 201 THR A O 1
ATOM 1493 N N . GLU A 1 202 ? -44.198 -4.117 56.523 1.00 82.38 202 GLU A N 1
ATOM 1494 C CA . GLU A 1 202 ? -44.261 -3.383 55.253 1.00 82.38 202 GLU A CA 1
ATOM 1495 C C . GLU A 1 202 ? -42.886 -3.216 54.602 1.00 82.38 202 GLU A C 1
ATOM 1497 O O . GLU A 1 202 ? -42.761 -3.442 53.395 1.00 82.38 202 GLU A O 1
ATOM 1502 N N . ALA A 1 203 ? -41.849 -2.903 55.386 1.00 77.94 203 ALA A N 1
ATOM 1503 C CA . ALA A 1 203 ? -40.470 -2.832 54.906 1.00 77.94 203 ALA A CA 1
ATOM 1504 C C . ALA A 1 203 ? -39.994 -4.185 54.342 1.00 77.94 203 ALA A C 1
ATOM 1506 O O . ALA A 1 203 ? -39.387 -4.237 53.272 1.00 77.94 203 ALA A O 1
ATOM 1507 N N . ASN A 1 204 ? -40.333 -5.301 55.000 1.00 76.94 204 ASN A N 1
ATOM 1508 C CA . ASN A 1 204 ? -40.011 -6.643 54.506 1.00 76.94 204 ASN A CA 1
ATOM 1509 C C . ASN A 1 204 ? -40.765 -6.964 53.202 1.00 76.94 204 ASN A C 1
ATOM 1511 O O . ASN A 1 204 ? -40.166 -7.441 52.241 1.00 76.94 204 ASN A O 1
ATOM 1515 N N . ILE A 1 205 ? -42.056 -6.625 53.112 1.00 83.69 205 ILE A N 1
ATOM 1516 C CA . ILE A 1 205 ? -42.849 -6.796 51.881 1.00 83.69 205 ILE A CA 1
ATOM 1517 C C . ILE A 1 205 ? -42.293 -5.935 50.734 1.00 83.69 205 ILE A C 1
ATOM 1519 O O . ILE A 1 205 ? -42.338 -6.348 49.572 1.00 83.69 205 ILE A O 1
ATOM 1523 N N . ALA A 1 206 ? -41.798 -4.730 51.024 1.00 77.44 206 ALA A N 1
ATOM 1524 C CA . ALA A 1 206 ? -41.148 -3.873 50.036 1.00 77.44 206 ALA A CA 1
ATOM 1525 C C . ALA A 1 206 ? -39.843 -4.501 49.517 1.00 77.44 206 ALA A C 1
ATOM 1527 O O . ALA A 1 206 ? -39.661 -4.588 48.303 1.00 77.44 206 ALA A O 1
ATOM 1528 N N . LEU A 1 207 ? -39.002 -5.033 50.410 1.00 76.38 207 LEU A N 1
ATOM 1529 C CA . LEU A 1 207 ? -37.788 -5.767 50.044 1.00 76.38 207 LEU A CA 1
ATOM 1530 C C . LEU A 1 207 ? -38.104 -7.020 49.208 1.00 76.38 207 LEU A C 1
ATOM 1532 O O . LEU A 1 207 ? -37.488 -7.236 48.168 1.00 76.38 207 LEU A O 1
ATOM 1536 N N . GLN A 1 208 ? -39.088 -7.829 49.614 1.00 80.19 208 GLN A N 1
ATOM 1537 C CA . GLN A 1 208 ? -39.479 -9.030 48.865 1.00 80.19 208 GLN A CA 1
ATOM 1538 C C . GLN A 1 208 ? -39.985 -8.706 47.455 1.00 80.19 208 GLN A C 1
ATOM 1540 O O . GLN A 1 208 ? -39.712 -9.459 46.523 1.00 80.19 208 GLN A O 1
ATOM 1545 N N . ARG A 1 209 ? -40.679 -7.574 47.274 1.00 82.00 209 ARG A N 1
ATOM 1546 C CA . ARG A 1 209 ? -41.073 -7.093 45.942 1.00 82.00 209 ARG A CA 1
ATOM 1547 C C . ARG A 1 209 ? -39.866 -6.734 45.082 1.00 82.00 209 ARG A C 1
ATOM 1549 O O . ARG A 1 209 ? -39.863 -7.095 43.908 1.00 82.00 209 ARG A O 1
ATOM 1556 N N . GLU A 1 210 ? -38.862 -6.073 45.651 1.00 77.50 210 GLU A N 1
ATOM 1557 C CA . GLU A 1 210 ? -37.650 -5.686 44.920 1.00 77.50 210 GLU A CA 1
ATOM 1558 C C . GLU A 1 210 ? -36.798 -6.904 44.526 1.00 77.50 210 GLU A C 1
ATOM 1560 O O . GLU A 1 210 ? -36.271 -6.940 43.423 1.00 77.50 210 GLU A O 1
ATOM 1565 N N . LEU A 1 211 ? -36.752 -7.947 45.365 1.00 75.31 211 LEU A N 1
ATOM 1566 C CA . LEU A 1 211 ? -36.077 -9.220 45.062 1.00 75.31 211 LEU A CA 1
ATOM 1567 C C . LEU A 1 211 ? -36.811 -10.090 44.024 1.00 75.31 211 LEU A C 1
ATOM 1569 O O . LEU A 1 211 ? -36.230 -11.035 43.494 1.00 75.31 211 LEU A O 1
ATOM 1573 N N . SER A 1 212 ? -38.101 -9.830 43.787 1.00 75.19 212 SER A N 1
ATOM 1574 C CA . SER A 1 212 ? -38.946 -10.599 42.858 1.00 75.19 212 SER A CA 1
ATOM 1575 C C . SER A 1 212 ? -39.025 -10.016 41.442 1.00 75.19 212 SER A C 1
ATOM 1577 O O . SER A 1 212 ? -39.683 -10.606 40.583 1.00 75.19 212 SER A O 1
ATOM 1579 N N . ARG A 1 213 ? -38.407 -8.852 41.217 1.00 60.38 213 ARG A N 1
ATOM 1580 C CA . ARG A 1 213 ? -38.304 -8.180 39.916 1.00 60.38 213 ARG A CA 1
ATOM 1581 C C . ARG A 1 213 ? -37.010 -8.549 39.210 1.00 60.38 213 ARG A C 1
ATOM 1583 O O . ARG A 1 213 ? -37.071 -8.626 37.964 1.00 60.38 213 ARG A O 1
#

Solvent-accessible surface area (backbone atoms only — not comparable to full-atom values): 12131 Å² total; per-residue (Å²): 141,80,83,88,86,84,87,90,82,84,88,83,88,81,90,81,82,92,76,91,80,80,90,78,83,94,79,69,70,68,74,54,51,55,56,53,52,54,52,49,54,53,49,53,50,51,51,50,52,52,53,52,52,52,51,52,52,49,53,52,51,50,50,54,49,53,49,55,52,50,50,57,50,48,54,50,51,53,49,52,53,48,50,53,50,48,54,51,48,51,53,49,50,54,50,51,51,49,55,50,53,52,52,50,52,51,52,51,50,54,50,50,53,51,51,50,52,50,52,50,53,54,50,52,52,50,50,52,58,47,52,52,49,53,53,51,50,54,51,52,55,51,52,48,53,51,50,51,41,51,50,52,27,53,52,26,46,52,52,25,50,52,40,49,52,53,51,50,54,51,53,53,47,59,75,74,45,92,81,90,77,60,71,70,57,54,55,49,50,50,50,52,34,50,50,38,41,48,52,21,49,50,40,42,54,52,43,55,53,64,76,71,109

pLDDT: mean 79.83, std 18.36, range [38.0, 98.25]

Foldseek 3Di:
DDDDDDDDDDDDDDDDDDDDDDDDDPDPPPVVVVVVVVVVVVVVVVVVVVVVVVVVVVVVVVVVVVVVVVVVVVVVVVVVVVVVVVVVVVVVVVVVVVVVVVVVVVVVVVVVVVVVVVVVVVVVVVVVVVVVVVVVVVVVVLVVVLVVLVVQLVVLVVLLVVLVVVLVVVVVCCVVDPDDDDPVVSVVSVVVSVVSVVSSVVSVVVSVVSVVD

Nearest PDB structures (foldseek):
  6z6f-assembly1_C  TM=5.063E-01  e=5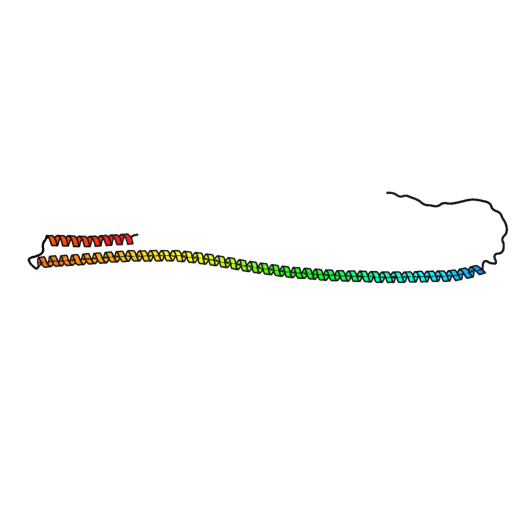.415E+00  Saccharomyces cerevisiae S288C